Protein AF-A0A3D0GZU7-F1 (afdb_monomer_lite)

Structure (mmCIF, N/CA/C/O backbone):
data_AF-A0A3D0GZU7-F1
#
_entry.id   AF-A0A3D0GZU7-F1
#
loop_
_atom_site.group_PDB
_atom_site.id
_atom_site.type_symbol
_atom_site.label_atom_id
_atom_site.label_alt_id
_atom_site.label_comp_id
_atom_site.label_asym_id
_atom_site.label_entity_id
_atom_site.label_seq_id
_atom_site.pdbx_PDB_ins_code
_atom_site.Cartn_x
_atom_site.Cartn_y
_atom_site.Cartn_z
_atom_site.occupancy
_atom_site.B_iso_or_equiv
_atom_site.auth_seq_id
_atom_site.auth_comp_id
_atom_site.auth_asym_id
_atom_site.auth_atom_id
_atom_site.pdbx_PDB_model_num
ATOM 1 N N . MET A 1 1 ? 41.004 -7.335 -67.371 1.00 55.84 1 MET A N 1
ATOM 2 C CA . MET A 1 1 ? 39.930 -7.210 -66.357 1.00 55.84 1 MET A CA 1
ATOM 3 C C . MET A 1 1 ? 39.069 -6.029 -66.757 1.00 55.84 1 MET A C 1
ATOM 5 O O . MET A 1 1 ? 39.637 -5.047 -67.219 1.00 55.84 1 MET A O 1
ATOM 9 N N . SER A 1 2 ? 37.738 -6.140 -66.700 1.00 50.59 2 SER A N 1
ATOM 10 C CA . SER A 1 2 ? 36.883 -5.038 -67.147 1.00 50.59 2 SER A CA 1
ATOM 11 C C . SER A 1 2 ? 36.816 -3.950 -66.058 1.00 50.59 2 SER A C 1
ATOM 13 O O . SER A 1 2 ? 36.793 -4.288 -64.874 1.00 50.59 2 SER A O 1
ATOM 15 N N . PRO A 1 3 ? 36.740 -2.654 -66.408 1.00 58.41 3 PRO A N 1
ATOM 16 C CA . PRO A 1 3 ? 36.633 -1.561 -65.430 1.00 58.41 3 PRO A CA 1
ATOM 17 C C . PRO A 1 3 ? 35.401 -1.662 -64.501 1.00 58.41 3 PRO A C 1
ATOM 19 O O . PRO A 1 3 ? 35.358 -1.055 -63.427 1.00 58.41 3 PRO A O 1
ATOM 22 N N . LYS A 1 4 ? 34.391 -2.462 -64.879 1.00 58.62 4 LYS A N 1
ATOM 23 C CA . LYS A 1 4 ? 33.237 -2.790 -64.025 1.00 58.62 4 LYS A CA 1
ATOM 24 C C . LYS A 1 4 ? 33.607 -3.709 -62.851 1.00 58.62 4 LYS A C 1
ATOM 26 O O . LYS A 1 4 ? 32.999 -3.609 -61.791 1.00 58.62 4 LYS A O 1
ATOM 31 N N . ASP A 1 5 ? 34.625 -4.556 -62.996 1.00 59.31 5 ASP A N 1
ATOM 32 C CA . ASP A 1 5 ? 35.038 -5.494 -61.944 1.00 59.31 5 ASP A CA 1
ATOM 33 C C . ASP A 1 5 ? 35.844 -4.795 -60.837 1.00 59.31 5 ASP A C 1
ATOM 35 O O . ASP A 1 5 ? 35.714 -5.127 -59.656 1.00 59.31 5 ASP A O 1
ATOM 39 N N . GLU A 1 6 ? 36.635 -3.777 -61.190 1.00 66.75 6 GLU A N 1
ATOM 40 C CA . GLU A 1 6 ? 37.394 -2.971 -60.224 1.00 66.75 6 GLU A CA 1
ATOM 41 C C . GLU A 1 6 ? 36.497 -2.044 -59.398 1.00 66.75 6 GLU A C 1
ATOM 43 O O . GLU A 1 6 ? 36.669 -1.934 -58.182 1.00 66.75 6 GLU A O 1
ATOM 48 N N . SER A 1 7 ? 35.491 -1.434 -60.027 1.00 64.12 7 SER A N 1
ATOM 49 C CA . SER A 1 7 ? 34.524 -0.564 -59.348 1.00 64.12 7 SER A CA 1
ATOM 50 C C . SER A 1 7 ? 33.652 -1.338 -58.351 1.00 64.12 7 SER A C 1
ATOM 52 O O . SER A 1 7 ? 33.501 -0.903 -57.209 1.00 64.12 7 SER A O 1
ATOM 54 N N . VAL A 1 8 ? 33.170 -2.536 -58.703 1.00 69.75 8 VAL A N 1
ATOM 55 C CA . VAL A 1 8 ? 32.437 -3.415 -57.768 1.00 69.75 8 VAL A CA 1
ATOM 56 C C . VAL A 1 8 ? 33.327 -3.873 -56.606 1.00 69.75 8 VAL A C 1
ATOM 58 O O . VAL A 1 8 ? 32.872 -3.941 -55.460 1.00 69.75 8 VAL A O 1
ATOM 61 N N . LYS A 1 9 ? 34.610 -4.152 -56.865 1.00 71.25 9 LYS A N 1
ATOM 62 C CA . LYS A 1 9 ? 35.580 -4.530 -55.827 1.00 71.25 9 LYS A CA 1
ATOM 63 C C . LYS A 1 9 ? 35.867 -3.374 -54.864 1.00 71.25 9 LYS A C 1
ATOM 65 O O . LYS A 1 9 ? 35.937 -3.606 -53.656 1.00 71.25 9 LYS A O 1
ATOM 70 N N . MET A 1 10 ? 35.970 -2.142 -55.370 1.00 71.00 10 MET A N 1
ATOM 71 C CA . MET A 1 10 ? 36.102 -0.946 -54.533 1.00 71.00 10 MET A CA 1
ATOM 72 C C . MET A 1 10 ? 34.854 -0.701 -53.685 1.00 71.00 10 MET A C 1
ATOM 74 O O . MET A 1 10 ? 34.988 -0.509 -52.482 1.00 71.00 10 MET A O 1
ATOM 78 N N . ILE A 1 11 ? 33.651 -0.808 -54.259 1.00 73.88 11 ILE A N 1
ATOM 79 C CA . ILE A 1 11 ? 32.393 -0.642 -53.513 1.00 73.88 11 ILE A CA 1
ATOM 80 C C . ILE A 1 11 ? 32.295 -1.661 -52.371 1.00 73.88 11 ILE A C 1
ATOM 82 O O . ILE A 1 11 ? 32.035 -1.278 -51.232 1.00 73.88 11 ILE A O 1
ATOM 86 N N . LYS A 1 12 ? 32.576 -2.947 -52.631 1.00 73.88 12 LYS A N 1
ATOM 87 C CA . LYS A 1 12 ? 32.574 -3.986 -51.584 1.00 73.88 12 LYS A CA 1
ATOM 88 C C . LYS A 1 12 ? 33.571 -3.684 -50.466 1.00 73.88 12 LYS A C 1
ATOM 90 O O . LYS A 1 12 ? 33.244 -3.867 -49.297 1.00 73.88 12 LYS A O 1
ATOM 95 N N . LYS A 1 13 ? 34.769 -3.199 -50.809 1.00 78.25 13 LYS A N 1
ATOM 96 C CA . LYS A 1 13 ? 35.799 -2.832 -49.828 1.00 78.25 13 LYS A CA 1
ATOM 97 C C . LYS A 1 13 ? 35.361 -1.637 -48.976 1.00 78.25 13 LYS A C 1
ATOM 99 O O . LYS A 1 13 ? 35.520 -1.679 -47.762 1.00 78.25 13 LYS A O 1
ATOM 104 N N . THR A 1 14 ? 34.759 -0.618 -49.587 1.00 76.88 14 THR A N 1
ATOM 105 C CA . THR A 1 14 ? 34.233 0.559 -48.881 1.00 76.88 14 THR A CA 1
ATOM 106 C C . THR A 1 14 ? 33.090 0.188 -47.939 1.00 76.88 14 THR A C 1
ATOM 108 O O . THR A 1 14 ? 33.100 0.594 -46.781 1.00 76.88 14 THR A O 1
ATOM 111 N N . VAL A 1 15 ? 32.147 -0.646 -48.385 1.00 73.44 15 VAL A N 1
ATOM 112 C CA . VAL A 1 15 ? 31.046 -1.143 -47.542 1.00 73.44 15 VAL A CA 1
ATOM 113 C C . VAL A 1 15 ? 31.580 -1.955 -46.357 1.00 73.44 15 VAL A C 1
ATOM 115 O O . VAL A 1 15 ? 31.126 -1.768 -45.231 1.00 73.44 15 VAL A O 1
ATOM 118 N N . LEU A 1 16 ? 32.592 -2.802 -46.574 1.00 78.69 16 LEU A N 1
ATOM 119 C CA . LEU A 1 16 ? 33.235 -3.569 -45.503 1.00 78.69 16 LEU A CA 1
ATOM 120 C C . LEU A 1 16 ? 33.899 -2.659 -44.457 1.00 78.69 16 LEU A C 1
ATOM 122 O O . LEU A 1 16 ? 33.778 -2.907 -43.260 1.00 78.69 16 LEU A O 1
ATOM 126 N N . ILE A 1 17 ? 34.572 -1.593 -44.904 1.00 79.44 17 ILE A N 1
ATOM 127 C CA . ILE A 1 17 ? 35.191 -0.596 -44.019 1.00 79.44 17 ILE A CA 1
ATOM 128 C C . ILE A 1 17 ? 34.119 0.120 -43.194 1.00 79.44 17 ILE A C 1
ATOM 130 O O . ILE A 1 17 ? 34.289 0.262 -41.988 1.00 79.44 17 ILE A O 1
ATOM 134 N N . ILE A 1 18 ? 32.996 0.508 -43.806 1.00 76.44 18 ILE A N 1
ATOM 135 C CA . ILE A 1 18 ? 31.876 1.134 -43.090 1.00 76.44 18 ILE A CA 1
ATOM 136 C C . ILE A 1 18 ? 31.342 0.193 -42.000 1.00 76.44 18 ILE A C 1
ATOM 138 O O . ILE A 1 18 ? 31.211 0.611 -40.851 1.00 76.44 18 ILE A O 1
ATOM 142 N N . TYR A 1 19 ? 31.110 -1.087 -42.311 1.00 73.25 19 TYR A N 1
ATOM 143 C CA . TYR A 1 19 ? 30.676 -2.064 -41.305 1.00 73.25 19 TYR A CA 1
ATOM 144 C C . TYR A 1 19 ? 31.700 -2.265 -40.184 1.00 73.25 19 TYR A C 1
ATOM 146 O O . TYR A 1 19 ? 31.312 -2.336 -39.019 1.00 73.25 19 TYR A O 1
ATOM 154 N N . ALA A 1 20 ? 32.994 -2.317 -40.508 1.00 76.88 20 ALA A N 1
ATOM 155 C CA . ALA A 1 20 ? 34.052 -2.440 -39.509 1.00 76.88 20 ALA A CA 1
ATOM 156 C C . ALA A 1 20 ? 34.097 -1.218 -38.576 1.00 76.88 20 ALA A C 1
ATOM 158 O O . ALA A 1 20 ? 34.187 -1.376 -37.361 1.00 76.88 20 ALA A O 1
ATOM 159 N N . VAL A 1 21 ? 33.962 -0.006 -39.124 1.00 77.00 21 VAL A N 1
ATOM 160 C CA . VAL A 1 21 ? 33.920 1.235 -38.337 1.00 77.00 21 VAL A CA 1
ATOM 161 C C . VAL A 1 21 ? 32.690 1.267 -37.432 1.00 77.00 21 VAL A C 1
ATOM 163 O O . VAL A 1 21 ? 32.824 1.595 -36.255 1.00 77.00 21 VAL A O 1
ATOM 166 N N . MET A 1 22 ? 31.514 0.868 -37.930 1.00 71.81 22 MET A N 1
ATOM 167 C CA . MET A 1 22 ? 30.312 0.769 -37.095 1.00 71.81 22 MET A CA 1
ATOM 168 C C . MET A 1 22 ? 30.475 -0.265 -35.975 1.00 71.81 22 MET A C 1
ATOM 170 O O . MET A 1 22 ? 30.093 0.007 -34.842 1.00 71.81 22 MET A O 1
ATOM 174 N N . ALA A 1 23 ? 31.072 -1.426 -36.258 1.00 69.06 23 ALA A N 1
ATOM 175 C CA . ALA A 1 23 ? 31.313 -2.456 -35.249 1.00 69.06 23 ALA A CA 1
ATOM 176 C C . ALA A 1 23 ? 32.273 -1.973 -34.149 1.00 69.06 23 ALA A C 1
ATOM 178 O O . ALA A 1 23 ? 32.007 -2.180 -32.967 1.00 69.06 23 ALA A O 1
ATOM 179 N N . VAL A 1 24 ? 33.352 -1.275 -34.521 1.00 76.56 24 VAL A N 1
ATOM 180 C CA . VAL A 1 24 ? 34.293 -0.671 -33.563 1.00 76.56 24 VAL A CA 1
ATOM 181 C C . VAL A 1 24 ? 33.607 0.406 -32.724 1.00 76.56 24 VAL A C 1
ATOM 183 O O . VAL A 1 24 ? 33.806 0.443 -31.514 1.00 76.56 24 VAL A O 1
ATOM 186 N N . TRP A 1 25 ? 32.754 1.235 -33.328 1.00 73.50 25 TRP A N 1
ATOM 187 C CA . TRP A 1 25 ? 31.964 2.230 -32.601 1.00 73.50 25 TRP A CA 1
ATOM 188 C C . TRP A 1 25 ? 30.998 1.593 -31.599 1.00 73.50 25 TRP A C 1
ATOM 190 O O . TRP A 1 25 ? 30.928 2.038 -30.456 1.00 73.50 25 TRP A O 1
ATOM 200 N N . ILE A 1 26 ? 30.304 0.520 -31.988 1.00 70.50 26 ILE A N 1
ATOM 201 C CA . ILE A 1 26 ? 29.414 -0.233 -31.093 1.00 70.50 26 ILE A CA 1
ATOM 202 C C . ILE A 1 26 ? 30.204 -0.832 -29.921 1.00 70.50 26 ILE A C 1
ATOM 204 O O . ILE A 1 26 ? 29.770 -0.722 -28.776 1.00 70.50 26 ILE A O 1
ATOM 208 N N . LEU A 1 27 ? 31.377 -1.420 -30.180 1.00 69.94 27 LEU A N 1
ATOM 209 C CA . LEU A 1 27 ? 32.245 -1.978 -29.136 1.00 69.94 27 LEU A CA 1
ATOM 210 C C . LEU A 1 27 ? 32.819 -0.897 -28.211 1.00 69.94 27 LEU A C 1
ATOM 212 O O . LEU A 1 27 ? 32.899 -1.107 -27.004 1.00 69.94 27 LEU A O 1
ATOM 216 N N . TYR A 1 28 ? 33.191 0.262 -28.754 1.00 72.31 28 TYR A N 1
ATOM 217 C CA . TYR A 1 28 ? 33.696 1.396 -27.981 1.00 72.31 28 TYR A CA 1
ATOM 218 C C . TYR A 1 28 ? 32.620 1.979 -27.062 1.00 72.31 28 TYR A C 1
ATOM 220 O O . TYR A 1 28 ? 32.876 2.201 -25.880 1.00 72.31 28 TYR A O 1
ATOM 228 N N . ILE A 1 29 ? 31.399 2.145 -27.578 1.00 66.50 29 ILE A N 1
ATOM 229 C CA . ILE A 1 29 ? 30.226 2.504 -26.780 1.00 66.50 29 ILE A CA 1
ATOM 230 C C . ILE A 1 29 ? 30.038 1.454 -25.676 1.00 66.50 29 ILE A C 1
ATOM 232 O O . ILE A 1 29 ? 30.079 1.804 -24.500 1.00 66.50 29 ILE A O 1
ATOM 236 N N . ALA A 1 30 ? 29.949 0.164 -26.012 1.00 59.56 30 ALA A N 1
ATOM 237 C CA . ALA A 1 30 ? 29.787 -0.903 -25.019 1.00 59.56 30 ALA A CA 1
ATOM 238 C C . ALA A 1 30 ? 30.883 -0.891 -23.929 1.00 59.56 30 ALA A C 1
ATOM 240 O O . ALA A 1 30 ? 30.580 -1.091 -22.753 1.00 59.56 30 ALA A O 1
ATOM 241 N N . PHE A 1 31 ? 32.136 -0.598 -24.292 1.00 66.25 31 PHE A N 1
ATOM 242 C CA . PHE A 1 31 ? 33.262 -0.478 -23.361 1.00 66.25 31 PHE A CA 1
ATOM 243 C C . PHE A 1 31 ? 33.154 0.741 -22.432 1.00 66.25 31 PHE A C 1
ATOM 245 O O . PHE A 1 31 ? 33.348 0.606 -21.223 1.00 66.25 31 PHE A O 1
ATOM 252 N N . LEU A 1 32 ? 32.823 1.923 -22.965 1.00 63.66 32 LEU A N 1
ATOM 253 C CA . LEU A 1 32 ? 32.630 3.136 -22.161 1.00 63.66 32 LEU A CA 1
ATOM 254 C C . LEU A 1 32 ? 31.481 2.974 -21.162 1.00 63.66 32 LEU A C 1
ATOM 256 O O . LEU A 1 32 ? 31.624 3.338 -19.994 1.00 63.66 32 LEU A O 1
ATOM 260 N N . TYR A 1 33 ? 30.371 2.374 -21.597 1.00 54.84 33 TYR A N 1
ATOM 261 C CA . TYR A 1 33 ? 29.256 2.066 -20.706 1.00 54.84 33 TYR A CA 1
ATOM 262 C C . TYR A 1 33 ? 29.652 1.008 -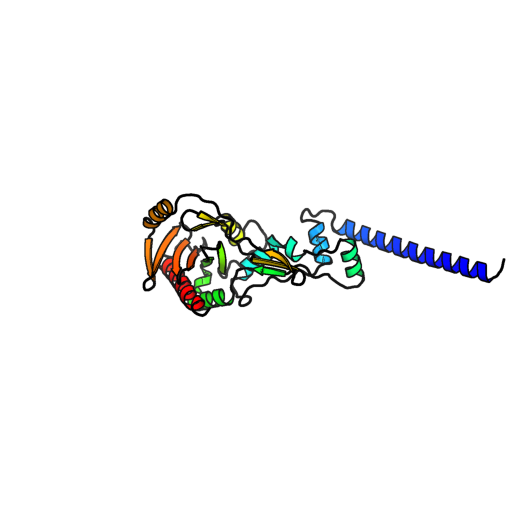19.673 1.00 54.84 33 TYR A C 1
ATOM 264 O O . TYR A 1 33 ? 29.352 1.189 -18.501 1.00 54.84 33 TYR A O 1
ATOM 272 N N . GLY A 1 34 ? 30.413 -0.026 -20.045 1.00 52.25 34 GLY A N 1
ATOM 273 C CA . GLY A 1 34 ? 30.939 -1.016 -19.096 1.00 52.25 34 GLY A CA 1
ATOM 274 C C . GLY A 1 34 ? 31.755 -0.404 -17.948 1.00 52.25 34 GLY A C 1
ATOM 275 O O . GLY A 1 34 ? 31.615 -0.841 -16.805 1.00 52.25 34 GLY A O 1
ATOM 276 N N . LYS A 1 35 ? 32.543 0.646 -18.228 1.00 55.25 35 LYS A N 1
ATOM 277 C CA . LYS A 1 35 ? 33.342 1.368 -17.223 1.00 55.25 35 LYS A CA 1
ATOM 278 C C . LYS A 1 35 ? 32.540 2.304 -16.314 1.00 55.25 35 LYS A C 1
ATOM 280 O O . LYS A 1 35 ? 32.901 2.447 -15.151 1.00 55.25 35 LYS A O 1
ATOM 285 N N . LYS A 1 36 ? 31.452 2.922 -16.795 1.00 51.94 36 LYS A N 1
ATOM 286 C CA . LYS A 1 36 ? 30.613 3.840 -15.989 1.00 51.94 36 LYS A CA 1
ATOM 287 C C . LYS A 1 36 ? 30.019 3.162 -14.740 1.00 51.94 36 LYS A C 1
ATOM 289 O O . LYS A 1 36 ? 29.751 3.839 -13.756 1.00 51.94 36 LYS A O 1
ATOM 294 N N . TYR A 1 37 ? 29.853 1.837 -14.759 1.00 48.59 37 TYR A N 1
ATOM 295 C CA . TYR A 1 37 ? 29.233 1.061 -13.672 1.00 48.59 37 TYR A CA 1
ATOM 296 C C . TYR A 1 37 ? 30.235 0.172 -12.910 1.00 48.59 37 TYR A C 1
ATOM 298 O O . TYR A 1 37 ? 29.865 -0.827 -12.286 1.00 48.59 37 TYR A O 1
ATOM 306 N N . GLU A 1 38 ? 31.529 0.477 -12.980 1.00 40.94 38 GLU A N 1
ATOM 307 C CA . GLU A 1 38 ? 32.577 -0.239 -12.253 1.00 40.94 38 GLU A CA 1
ATOM 308 C C . GLU A 1 38 ? 32.673 0.301 -10.810 1.00 40.94 38 GLU A C 1
ATOM 310 O O . GLU A 1 38 ? 33.343 1.293 -10.558 1.00 40.94 38 GLU A O 1
ATOM 315 N N . GLY A 1 39 ? 31.949 -0.317 -9.860 1.00 45.06 39 GLY A N 1
ATOM 316 C CA . GLY A 1 39 ? 32.068 -0.006 -8.422 1.00 45.06 39 GLY A CA 1
ATOM 317 C C . GLY A 1 39 ? 30.771 0.047 -7.602 1.00 45.06 39 GLY A C 1
ATOM 318 O O . GLY A 1 39 ? 30.860 0.046 -6.379 1.00 45.06 39 GLY A O 1
ATOM 319 N N . SER A 1 40 ? 29.574 0.047 -8.210 1.00 41.69 40 SER A N 1
ATOM 320 C CA . SER A 1 40 ? 28.314 0.035 -7.443 1.00 41.69 40 SER A CA 1
ATOM 321 C C . SER A 1 40 ? 27.809 -1.391 -7.179 1.00 41.69 40 SER A C 1
ATOM 323 O O . SER A 1 40 ? 27.572 -2.179 -8.098 1.00 41.69 40 SER A O 1
ATOM 325 N N . THR A 1 41 ? 27.620 -1.727 -5.902 1.00 42.47 41 THR A N 1
ATOM 326 C CA . THR A 1 41 ? 26.861 -2.903 -5.436 1.00 42.47 41 THR A CA 1
ATOM 327 C C . THR A 1 41 ? 25.351 -2.717 -5.606 1.00 42.47 41 THR A C 1
ATOM 329 O O . THR A 1 41 ? 24.621 -3.704 -5.667 1.00 42.47 41 THR A O 1
ATOM 332 N N . TYR A 1 42 ? 24.882 -1.475 -5.785 1.00 44.28 42 TYR A N 1
ATOM 333 C CA . TYR A 1 42 ? 23.534 -1.168 -6.264 1.00 44.28 42 TYR A CA 1
ATOM 334 C C . TYR A 1 42 ? 23.433 -1.564 -7.747 1.00 44.28 42 TYR A C 1
ATOM 336 O O . TYR A 1 42 ? 23.792 -0.811 -8.652 1.00 44.28 42 TYR A O 1
ATOM 344 N N . ASN A 1 43 ? 23.092 -2.840 -7.944 1.00 54.38 43 ASN A N 1
ATOM 345 C CA . ASN A 1 43 ? 22.751 -3.556 -9.171 1.00 54.38 43 ASN A CA 1
ATOM 346 C C . ASN A 1 43 ? 23.052 -2.823 -10.489 1.00 54.38 43 ASN A C 1
ATOM 348 O O . ASN A 1 43 ? 22.184 -2.149 -11.043 1.00 54.38 43 ASN A O 1
ATOM 352 N N . LYS A 1 44 ? 24.224 -3.087 -11.087 1.00 54.84 44 LYS A N 1
ATOM 353 C CA . LYS A 1 44 ? 24.593 -2.636 -12.450 1.00 54.84 44 LYS A CA 1
ATOM 354 C C . LYS A 1 44 ? 23.481 -2.849 -13.495 1.00 54.84 44 LYS A C 1
ATOM 356 O O . LYS A 1 44 ? 23.387 -2.097 -14.454 1.00 54.84 44 LYS A O 1
ATOM 361 N N . ARG A 1 45 ? 22.629 -3.869 -13.311 1.00 55.41 45 ARG A N 1
ATOM 362 C CA . ARG A 1 45 ? 21.470 -4.165 -14.176 1.00 55.41 45 ARG A CA 1
ATOM 363 C C . ARG A 1 45 ? 20.293 -3.198 -14.010 1.00 55.41 45 ARG A C 1
ATOM 365 O O . ARG A 1 45 ? 19.595 -2.970 -14.988 1.00 55.41 45 ARG A O 1
ATOM 372 N N . ILE A 1 46 ? 20.057 -2.665 -12.810 1.00 62.56 46 ILE A N 1
ATOM 373 C CA . ILE A 1 46 ? 18.969 -1.713 -12.536 1.00 62.56 46 ILE A CA 1
ATOM 374 C C . ILE A 1 46 ? 19.349 -0.337 -13.088 1.00 62.56 46 ILE A C 1
ATOM 376 O O . ILE A 1 46 ? 18.607 0.196 -13.902 1.00 62.56 46 ILE A O 1
ATOM 380 N N . ALA A 1 47 ? 20.553 0.157 -12.777 1.00 63.59 47 ALA A N 1
ATOM 381 C CA . ALA A 1 47 ? 21.043 1.441 -13.289 1.00 63.59 47 ALA A CA 1
ATOM 382 C C . ALA A 1 47 ? 21.096 1.480 -14.830 1.00 63.59 47 ALA A C 1
ATOM 384 O O . ALA A 1 47 ? 20.686 2.452 -15.456 1.00 63.59 47 ALA A O 1
ATOM 385 N N . LEU A 1 48 ? 21.536 0.382 -15.459 1.00 63.41 48 LEU A N 1
ATOM 386 C CA . LEU A 1 48 ? 21.510 0.246 -16.917 1.00 63.41 48 LEU A CA 1
ATOM 387 C C . LEU A 1 48 ? 20.075 0.303 -17.470 1.00 63.41 48 LEU A C 1
ATOM 389 O O . LEU A 1 48 ? 19.841 0.866 -18.532 1.00 63.41 48 LEU A O 1
ATOM 393 N N . ARG A 1 49 ? 19.106 -0.296 -16.771 1.00 69.38 49 ARG A N 1
ATOM 394 C CA . ARG A 1 49 ? 17.704 -0.296 -17.199 1.00 69.38 49 ARG A CA 1
ATOM 395 C C . ARG A 1 49 ? 17.060 1.080 -17.066 1.00 69.38 49 ARG A C 1
ATOM 397 O O . ARG A 1 49 ? 16.335 1.447 -17.977 1.00 69.38 49 ARG A O 1
ATOM 404 N N . GLU A 1 50 ? 17.362 1.852 -16.027 1.00 73.69 50 GLU A N 1
ATOM 405 C CA . GLU A 1 50 ? 16.855 3.229 -15.866 1.00 73.69 50 GLU A CA 1
ATOM 406 C C . GLU A 1 50 ? 17.316 4.172 -16.996 1.00 73.69 50 GLU A C 1
ATOM 408 O O . GLU A 1 50 ? 16.576 5.061 -17.428 1.00 73.69 50 GLU A O 1
ATOM 413 N N . ASP A 1 51 ? 18.506 3.936 -17.557 1.00 75.00 51 ASP A N 1
ATOM 414 C CA . ASP A 1 51 ? 19.009 4.704 -18.702 1.00 75.00 51 ASP A CA 1
ATOM 415 C C . ASP A 1 51 ? 18.238 4.397 -20.012 1.00 75.00 51 ASP A C 1
ATOM 417 O O . ASP A 1 51 ? 18.148 5.258 -20.894 1.00 75.00 51 ASP A O 1
ATOM 421 N N . TYR A 1 52 ? 17.624 3.210 -20.141 1.00 76.50 52 TYR A N 1
ATOM 422 C CA . TYR A 1 52 ? 17.009 2.717 -21.390 1.00 76.50 52 TYR A CA 1
ATOM 423 C C . TYR A 1 52 ? 15.494 2.481 -21.339 1.00 76.50 52 TYR A C 1
ATOM 425 O O . TYR A 1 52 ? 14.854 2.300 -22.385 1.00 76.50 52 TYR A O 1
ATOM 433 N N . ILE A 1 53 ? 14.926 2.449 -20.140 1.00 81.94 53 ILE A N 1
ATOM 434 C CA . ILE A 1 53 ? 13.525 2.148 -19.879 1.00 81.94 53 ILE A CA 1
ATOM 435 C C . ILE A 1 53 ? 12.942 3.316 -19.092 1.00 81.94 53 ILE A C 1
ATOM 437 O O . ILE A 1 53 ? 13.449 3.667 -18.030 1.00 81.94 53 ILE A O 1
ATOM 441 N N . ASP A 1 54 ? 11.872 3.905 -19.611 1.00 87.56 54 ASP A N 1
ATOM 442 C CA . ASP A 1 54 ? 11.039 4.803 -18.823 1.00 87.56 54 ASP A CA 1
ATOM 443 C C . ASP A 1 54 ? 10.259 3.959 -17.823 1.00 87.56 54 ASP A C 1
ATOM 445 O O . ASP A 1 54 ? 9.600 2.989 -18.214 1.00 87.56 54 ASP A O 1
ATOM 449 N N . LYS A 1 55 ? 10.351 4.311 -16.537 1.00 88.00 55 LYS A N 1
ATOM 450 C CA . LYS A 1 55 ? 9.616 3.618 -15.478 1.00 88.00 55 LYS A CA 1
ATOM 451 C C . LYS A 1 55 ? 8.131 3.549 -15.839 1.00 88.00 55 LYS A C 1
ATOM 453 O O . LYS A 1 55 ? 7.562 4.511 -16.358 1.00 88.00 55 LYS A O 1
ATOM 458 N N . GLY A 1 56 ? 7.523 2.396 -15.583 1.00 87.25 56 GLY A N 1
ATOM 459 C CA . GLY A 1 56 ? 6.071 2.287 -15.615 1.00 87.25 56 GLY A CA 1
ATOM 460 C C . GLY A 1 56 ? 5.420 3.171 -14.552 1.00 87.25 56 GLY A C 1
ATOM 461 O O . GLY A 1 56 ? 6.084 3.694 -13.656 1.00 87.25 56 GLY A O 1
ATOM 462 N N . GLU A 1 57 ? 4.115 3.363 -14.670 1.00 90.69 57 GLU A N 1
ATOM 463 C CA . GLU A 1 57 ? 3.350 4.175 -13.725 1.00 90.69 57 GLU A CA 1
ATOM 464 C C . GLU A 1 57 ? 2.894 3.340 -12.531 1.00 90.69 57 GLU A C 1
ATOM 466 O O . GLU A 1 57 ? 2.475 2.194 -12.698 1.00 90.69 57 GLU A O 1
ATOM 471 N N . ILE A 1 58 ? 2.887 3.939 -11.341 1.00 87.94 58 ILE A N 1
ATOM 472 C CA . ILE A 1 58 ? 2.121 3.410 -10.211 1.00 87.94 58 ILE A CA 1
ATOM 473 C C . ILE A 1 58 ? 0.719 4.010 -10.277 1.00 87.94 58 ILE A C 1
ATOM 475 O O . ILE A 1 58 ? 0.563 5.229 -10.353 1.00 87.94 58 ILE A O 1
ATOM 479 N N . ARG A 1 59 ? -0.302 3.155 -10.271 1.00 90.19 59 ARG A N 1
ATOM 480 C CA . ARG A 1 59 ? -1.710 3.541 -10.365 1.00 90.19 59 ARG A CA 1
ATOM 481 C C . ARG A 1 59 ? -2.448 3.163 -9.097 1.00 90.19 59 ARG A C 1
ATOM 483 O O . ARG A 1 59 ? -2.404 2.011 -8.682 1.00 90.19 59 ARG A O 1
ATOM 490 N N . MET A 1 60 ? -3.162 4.133 -8.551 1.00 87.56 60 MET A N 1
ATOM 491 C CA . MET A 1 60 ? -4.080 3.987 -7.424 1.00 87.56 60 MET A CA 1
ATOM 492 C C . MET A 1 60 ? -5.482 4.431 -7.851 1.00 87.56 60 MET A C 1
ATOM 494 O O . MET A 1 60 ? -5.598 5.286 -8.740 1.00 87.56 60 MET A O 1
ATOM 498 N N . SER A 1 61 ? -6.538 3.872 -7.252 1.00 86.31 61 SER A N 1
ATOM 499 C CA . SER A 1 61 ? -7.895 4.407 -7.447 1.00 86.31 61 SER A CA 1
ATOM 500 C C . SER A 1 61 ? -7.996 5.809 -6.834 1.00 86.31 61 SER A C 1
ATOM 502 O O . SER A 1 61 ? -7.192 6.170 -5.979 1.00 86.31 61 SER A O 1
ATOM 504 N N . GLY A 1 62 ? -8.902 6.656 -7.332 1.00 81.81 62 GLY A N 1
ATOM 505 C CA . GLY A 1 62 ? -9.143 8.007 -6.792 1.00 81.81 62 GLY A CA 1
ATOM 506 C C . GLY A 1 62 ? -8.015 9.046 -6.938 1.00 81.81 62 GLY A C 1
ATOM 507 O O . GLY A 1 62 ? -8.199 10.220 -6.615 1.00 81.81 62 GLY A O 1
ATOM 508 N N . GLY A 1 63 ? -6.853 8.655 -7.476 1.00 84.06 63 GLY A N 1
ATOM 509 C CA . GLY A 1 63 ? -5.701 9.536 -7.704 1.00 84.06 63 GLY A CA 1
ATOM 510 C C . GLY A 1 63 ? -4.860 9.820 -6.451 1.00 84.06 63 GLY A C 1
ATOM 511 O O . GLY A 1 63 ? -5.211 9.436 -5.343 1.00 84.06 63 GLY A O 1
ATOM 512 N N . MET A 1 64 ? -3.715 10.486 -6.633 1.00 82.12 64 MET A N 1
ATOM 513 C CA . MET A 1 64 ? -2.777 10.771 -5.537 1.00 82.12 64 MET A CA 1
ATOM 514 C C . MET A 1 64 ? -3.358 11.771 -4.530 1.00 82.12 64 MET A C 1
ATOM 516 O O . MET A 1 64 ? -3.930 12.792 -4.918 1.00 82.12 64 MET A O 1
ATOM 520 N N . VAL A 1 65 ? -3.145 11.501 -3.241 1.00 80.44 65 VAL A N 1
ATOM 521 C CA . VAL A 1 65 ? -3.534 12.367 -2.121 1.00 80.44 65 VAL A CA 1
ATOM 522 C C . VAL A 1 65 ? -2.330 12.627 -1.226 1.00 80.44 65 VAL A C 1
ATOM 524 O O . VAL A 1 65 ? -1.525 11.730 -0.986 1.00 80.44 65 VAL A O 1
ATOM 527 N N . SER A 1 66 ? -2.235 13.851 -0.709 1.00 73.56 66 SER A N 1
ATOM 528 C CA . SER A 1 66 ? -1.183 14.236 0.232 1.00 73.56 66 SER A CA 1
ATOM 529 C C . SER A 1 66 ? -1.265 13.447 1.541 1.00 73.56 66 SER A C 1
ATOM 531 O O . SER A 1 66 ? -2.307 13.458 2.200 1.00 73.56 66 SER A O 1
ATOM 533 N N . GLY A 1 67 ? -0.159 12.805 1.911 1.00 71.81 67 GLY A N 1
ATOM 534 C CA . GLY A 1 67 ? -0.014 11.821 2.988 1.00 71.81 67 GLY A CA 1
ATOM 535 C C . GLY A 1 67 ? 0.163 10.384 2.472 1.00 71.81 67 GLY A C 1
ATOM 536 O O . GLY A 1 67 ? 0.657 9.529 3.199 1.00 71.81 67 GLY A O 1
ATOM 537 N N . CYS A 1 68 ? -0.204 10.097 1.215 1.00 76.81 68 CYS A N 1
ATOM 538 C CA . CYS A 1 68 ? -0.022 8.773 0.601 1.00 76.81 68 CYS A CA 1
ATOM 539 C C . CYS A 1 68 ? 1.324 8.630 -0.132 1.00 76.81 68 CYS A C 1
ATOM 541 O O . CYS A 1 68 ? 1.679 7.527 -0.561 1.00 76.81 68 CYS A O 1
ATOM 543 N N . GLU A 1 69 ? 2.080 9.720 -0.310 1.00 78.69 69 GLU A N 1
ATOM 544 C CA . GLU A 1 69 ? 3.306 9.733 -1.110 1.00 78.69 69 GLU A CA 1
ATOM 545 C C . GLU A 1 69 ? 4.350 8.764 -0.569 1.00 78.69 69 GLU A C 1
ATOM 547 O O . GLU A 1 69 ? 5.002 8.079 -1.352 1.00 78.69 69 GLU A O 1
ATOM 552 N N . GLU A 1 70 ? 4.487 8.655 0.753 1.00 72.88 70 GLU A N 1
ATOM 553 C CA . GLU A 1 70 ? 5.459 7.750 1.366 1.00 72.88 70 GLU A CA 1
ATOM 554 C C . GLU A 1 70 ? 5.149 6.281 1.034 1.00 72.88 70 GLU A C 1
ATOM 556 O O . GLU A 1 70 ? 6.058 5.507 0.715 1.00 72.88 70 GLU A O 1
ATOM 561 N N . ALA A 1 71 ? 3.868 5.899 1.017 1.00 74.62 71 ALA A N 1
ATOM 562 C CA . ALA A 1 71 ? 3.455 4.555 0.626 1.00 74.62 71 ALA A CA 1
ATOM 563 C C . ALA A 1 71 ? 3.724 4.296 -0.861 1.00 74.62 71 ALA A C 1
ATOM 565 O O . ALA A 1 71 ? 4.281 3.255 -1.214 1.00 74.62 71 ALA A O 1
ATOM 566 N N . VAL A 1 72 ? 3.405 5.253 -1.737 1.00 79.50 72 VAL A N 1
ATOM 567 C CA . VAL A 1 72 ? 3.666 5.122 -3.179 1.00 79.50 72 VAL A CA 1
ATOM 568 C C . VAL A 1 72 ? 5.167 5.067 -3.473 1.00 79.50 72 VAL A C 1
ATOM 570 O O . VAL A 1 72 ? 5.606 4.202 -4.230 1.00 79.50 72 VAL A O 1
ATOM 573 N N . LEU A 1 73 ? 5.976 5.914 -2.832 1.00 77.06 73 LEU A N 1
ATOM 574 C CA . LEU A 1 73 ? 7.438 5.892 -2.940 1.00 77.06 73 LEU A CA 1
ATOM 575 C C . LEU A 1 73 ? 8.022 4.575 -2.416 1.00 77.06 73 LEU A C 1
ATOM 577 O O . LEU A 1 73 ? 8.949 4.023 -3.013 1.00 77.06 73 LEU A O 1
ATOM 581 N N . SER A 1 74 ? 7.470 4.039 -1.326 1.00 71.19 74 SER A N 1
ATOM 582 C CA . SER A 1 74 ? 7.866 2.736 -0.784 1.00 71.19 74 SER A CA 1
ATOM 583 C C . SER A 1 74 ? 7.563 1.603 -1.765 1.00 71.19 74 SER A C 1
ATOM 585 O O . SER A 1 74 ? 8.414 0.732 -1.980 1.00 71.19 74 SER A O 1
ATOM 587 N N . VAL A 1 75 ? 6.399 1.634 -2.425 1.00 76.50 75 VAL A N 1
ATOM 588 C CA . VAL A 1 75 ? 6.061 0.694 -3.507 1.00 76.50 75 VAL A CA 1
ATOM 589 C C . VAL A 1 75 ? 7.021 0.855 -4.681 1.00 76.50 75 VAL A C 1
ATOM 591 O O . VAL A 1 75 ? 7.549 -0.150 -5.157 1.00 76.50 75 VAL A O 1
ATOM 594 N N . GLU A 1 76 ? 7.299 2.087 -5.115 1.00 77.06 76 GLU A N 1
ATOM 595 C CA . GLU A 1 76 ? 8.211 2.364 -6.229 1.00 77.06 76 GLU A CA 1
ATOM 596 C C . GLU A 1 76 ? 9.596 1.764 -5.985 1.00 77.06 76 GLU A C 1
ATOM 598 O O . GLU A 1 76 ? 10.145 1.064 -6.838 1.00 77.06 76 GLU A O 1
ATOM 603 N N . ARG A 1 77 ? 10.146 1.996 -4.791 1.00 71.44 77 ARG A N 1
ATOM 604 C CA . ARG A 1 77 ? 11.484 1.536 -4.409 1.00 71.44 77 ARG A CA 1
ATOM 605 C C . ARG A 1 77 ? 11.549 0.014 -4.286 1.00 71.44 77 ARG A C 1
ATOM 607 O O . ARG A 1 77 ? 12.465 -0.598 -4.833 1.00 71.44 77 ARG A O 1
ATOM 614 N N . SER A 1 78 ? 10.580 -0.606 -3.610 1.00 68.00 78 SER A N 1
ATOM 615 C CA . SER A 1 78 ? 10.553 -2.064 -3.402 1.00 68.00 78 SER A CA 1
ATOM 616 C C . SER A 1 78 ? 10.239 -2.856 -4.678 1.00 68.00 78 SER A C 1
ATOM 618 O O . SER A 1 78 ? 10.654 -4.008 -4.799 1.00 68.00 78 SER A O 1
ATOM 620 N N . ASN A 1 79 ? 9.579 -2.233 -5.662 1.00 73.00 79 ASN A N 1
ATOM 621 C CA . ASN A 1 79 ? 9.114 -2.887 -6.892 1.00 73.00 79 ASN A CA 1
ATOM 622 C C . ASN A 1 79 ? 9.717 -2.294 -8.163 1.00 73.00 79 ASN A C 1
ATOM 624 O O . ASN A 1 79 ? 9.185 -2.470 -9.262 1.00 73.00 79 ASN A O 1
ATOM 628 N N . LEU A 1 80 ? 10.876 -1.647 -8.036 1.00 75.81 80 LEU A N 1
ATOM 629 C CA . LEU A 1 80 ? 11.595 -1.057 -9.160 1.00 75.81 80 LEU A CA 1
ATOM 630 C C . LEU A 1 80 ? 11.897 -2.083 -10.268 1.00 75.81 80 LEU A C 1
ATOM 632 O O . LEU A 1 80 ? 11.930 -1.745 -11.449 1.00 75.81 80 LEU A O 1
ATOM 636 N N . SER A 1 81 ? 12.069 -3.358 -9.911 1.00 75.25 81 SER A N 1
ATOM 637 C CA . SER A 1 81 ? 12.237 -4.457 -10.869 1.00 75.25 81 SER A CA 1
ATOM 638 C C . SER A 1 81 ? 11.026 -4.641 -11.792 1.00 75.25 81 SER A C 1
ATOM 640 O O . SER A 1 81 ? 11.217 -4.873 -12.988 1.00 75.25 81 SER A O 1
ATOM 642 N N . TYR A 1 82 ? 9.804 -4.502 -11.268 1.00 81.81 82 TYR A N 1
ATOM 643 C CA . TYR A 1 82 ? 8.567 -4.526 -12.050 1.00 81.81 82 TYR A CA 1
ATOM 644 C C . TYR A 1 82 ? 8.401 -3.241 -12.857 1.00 81.81 82 TYR A C 1
ATOM 646 O O . TYR A 1 82 ? 8.143 -3.300 -14.057 1.00 81.81 82 TYR A O 1
ATOM 654 N N . LEU A 1 83 ? 8.659 -2.083 -12.250 1.00 83.12 83 LEU A N 1
ATOM 655 C CA . LEU A 1 83 ? 8.565 -0.789 -12.934 1.00 83.12 83 LEU A CA 1
ATOM 656 C C . LEU A 1 83 ? 9.573 -0.630 -14.077 1.00 83.12 83 LEU A C 1
ATOM 658 O O . LEU A 1 83 ? 9.340 0.150 -14.993 1.00 83.12 83 LEU A O 1
ATOM 662 N N . LEU A 1 84 ? 10.671 -1.387 -14.057 1.00 84.44 84 LEU A N 1
ATOM 663 C CA . LEU A 1 84 ? 11.662 -1.483 -15.135 1.00 84.44 84 LEU A CA 1
ATOM 664 C C . LEU A 1 84 ? 11.558 -2.804 -15.913 1.00 84.44 84 LEU A C 1
ATOM 666 O O . LEU A 1 84 ? 12.489 -3.197 -16.634 1.00 84.44 84 LEU A O 1
ATOM 670 N N . TYR A 1 85 ? 10.455 -3.537 -15.752 1.00 82.44 85 TYR A N 1
ATOM 671 C CA . TYR A 1 85 ? 10.229 -4.763 -16.494 1.00 82.44 85 TYR A CA 1
ATOM 672 C C . TYR A 1 85 ? 9.935 -4.456 -17.959 1.00 82.44 85 TYR A C 1
ATOM 674 O O . TYR A 1 85 ? 9.099 -3.627 -18.309 1.00 82.44 85 TYR A O 1
ATOM 682 N N . THR A 1 86 ? 10.583 -5.214 -18.831 1.00 77.75 86 THR A N 1
ATOM 683 C CA . THR A 1 86 ? 10.307 -5.236 -20.259 1.00 77.75 86 THR A CA 1
ATOM 684 C C . THR A 1 86 ? 10.665 -6.617 -20.808 1.00 77.75 86 THR A C 1
ATOM 686 O O . THR A 1 86 ? 11.634 -7.218 -20.333 1.00 77.75 86 THR A O 1
ATOM 689 N N . PRO A 1 87 ? 9.931 -7.138 -21.810 1.00 75.06 87 PRO A N 1
ATOM 690 C CA . PRO A 1 87 ? 10.282 -8.389 -22.475 1.00 75.06 87 PRO A CA 1
ATOM 691 C C . PRO A 1 87 ? 11.477 -8.234 -23.432 1.00 75.06 87 PRO A C 1
ATOM 693 O O . PRO A 1 87 ? 11.923 -9.216 -24.024 1.00 75.06 87 PRO A O 1
ATOM 696 N N . PHE A 1 88 ? 11.993 -7.015 -23.627 1.00 74.56 88 PHE A N 1
ATOM 697 C CA . PHE A 1 88 ? 13.162 -6.773 -24.464 1.00 74.56 88 PHE A CA 1
ATOM 698 C C . PHE A 1 88 ? 14.455 -7.221 -23.777 1.00 74.56 88 PHE A C 1
ATOM 700 O O . PHE A 1 88 ? 14.706 -6.922 -22.612 1.00 74.56 88 PHE A O 1
ATOM 707 N N . ASN A 1 89 ? 15.314 -7.893 -24.544 1.00 69.06 89 ASN A N 1
ATOM 708 C CA . ASN A 1 89 ? 16.690 -8.160 -24.134 1.00 69.06 89 ASN A CA 1
ATOM 709 C C . ASN A 1 89 ? 17.558 -6.889 -24.201 1.00 69.06 89 ASN A C 1
ATOM 711 O O . ASN A 1 89 ? 17.192 -5.891 -24.827 1.00 69.06 89 ASN A O 1
ATOM 715 N N . GLU A 1 90 ? 18.744 -6.941 -23.596 1.00 65.81 90 GLU A N 1
ATOM 716 C CA . GLU A 1 90 ? 19.656 -5.803 -23.450 1.00 65.81 90 GLU A CA 1
ATOM 717 C C . GLU A 1 90 ? 20.050 -5.182 -24.800 1.00 65.81 90 GLU A C 1
ATOM 719 O O . GLU A 1 90 ? 20.095 -3.962 -24.936 1.00 65.81 90 GLU A O 1
ATOM 724 N N . TRP A 1 91 ? 20.258 -6.001 -25.835 1.00 66.81 91 TRP A N 1
ATOM 725 C CA . TRP A 1 91 ? 20.580 -5.516 -27.182 1.00 66.81 91 TRP A CA 1
ATOM 726 C C . TRP A 1 91 ? 19.443 -4.718 -27.816 1.00 66.81 91 TRP A C 1
ATOM 728 O O . TRP A 1 91 ? 19.687 -3.713 -28.485 1.00 66.81 91 TRP A O 1
ATOM 738 N N . SER A 1 92 ? 18.199 -5.144 -27.601 1.00 72.25 92 SER A N 1
ATOM 739 C CA . SER A 1 92 ? 17.024 -4.425 -28.096 1.00 72.25 92 SER A CA 1
ATOM 740 C C . SER A 1 92 ? 16.858 -3.083 -27.384 1.00 72.25 92 SER A C 1
ATOM 742 O O . SER A 1 92 ? 16.508 -2.099 -28.033 1.00 72.25 92 SER A O 1
ATOM 744 N N . LEU A 1 93 ? 17.177 -3.025 -26.086 1.00 70.88 93 LEU A N 1
ATOM 745 C CA . LEU A 1 93 ? 17.170 -1.791 -25.297 1.00 70.88 93 LEU A CA 1
ATOM 746 C C . LEU A 1 93 ? 18.235 -0.800 -25.769 1.00 70.88 93 LEU A C 1
ATOM 748 O O . LEU A 1 93 ? 17.902 0.340 -26.085 1.00 70.88 93 LEU A O 1
ATOM 752 N N . ILE A 1 94 ? 19.480 -1.257 -25.921 1.00 69.12 94 ILE A N 1
ATOM 753 C CA . ILE A 1 94 ? 20.587 -0.439 -26.439 1.00 69.12 94 ILE A CA 1
ATOM 754 C C . ILE A 1 94 ? 20.257 0.078 -27.843 1.00 69.12 94 ILE A C 1
ATOM 756 O O . ILE A 1 94 ? 20.441 1.258 -28.136 1.00 69.12 94 ILE A O 1
ATOM 760 N N . ARG A 1 95 ? 19.719 -0.782 -28.718 1.00 72.81 95 ARG A N 1
ATOM 761 C CA . ARG A 1 95 ? 19.301 -0.381 -30.065 1.00 72.81 95 ARG A CA 1
ATOM 762 C C . ARG A 1 95 ? 18.226 0.703 -30.014 1.00 72.81 95 ARG A C 1
ATOM 764 O O . ARG A 1 95 ? 18.352 1.700 -30.716 1.00 72.81 95 ARG A O 1
ATOM 771 N N . ASN A 1 96 ? 17.169 0.508 -29.225 1.00 72.88 96 ASN A N 1
ATOM 772 C CA . ASN A 1 96 ? 16.086 1.485 -29.111 1.00 72.88 96 ASN A CA 1
ATOM 773 C C . ASN A 1 96 ? 16.629 2.836 -28.621 1.00 72.88 96 ASN A C 1
ATOM 775 O O . ASN A 1 96 ? 16.315 3.863 -29.223 1.00 72.88 96 ASN A O 1
ATOM 779 N N . TYR A 1 97 ? 17.527 2.820 -27.633 1.00 69.06 97 TYR A N 1
ATOM 780 C CA . TYR A 1 97 ? 18.174 4.020 -27.114 1.00 69.06 97 TYR A CA 1
ATOM 781 C C . TYR A 1 97 ? 19.019 4.758 -28.158 1.00 69.06 97 TYR A C 1
ATOM 783 O O . TYR A 1 97 ? 18.899 5.973 -28.282 1.00 69.06 97 TYR A O 1
ATOM 791 N N . ILE A 1 98 ? 19.812 4.042 -28.966 1.00 70.62 98 ILE A N 1
ATOM 792 C CA . ILE A 1 98 ? 20.578 4.636 -30.081 1.00 70.62 98 ILE A CA 1
ATOM 793 C C . ILE A 1 98 ? 19.648 5.357 -31.072 1.00 70.62 98 ILE A C 1
ATOM 795 O O . ILE A 1 98 ? 20.021 6.382 -31.637 1.00 70.62 98 ILE A O 1
ATOM 799 N N . PHE A 1 99 ? 18.421 4.862 -31.257 1.00 75.38 99 PHE A N 1
ATOM 800 C CA . PHE A 1 99 ? 17.393 5.503 -32.084 1.00 75.38 99 PHE A CA 1
ATOM 801 C C . PHE A 1 99 ? 16.533 6.534 -31.330 1.00 75.38 99 PHE A C 1
ATOM 803 O O . PHE A 1 99 ? 15.489 6.942 -31.840 1.00 75.38 99 PHE A O 1
ATOM 810 N N . GLY A 1 100 ? 16.940 6.947 -30.126 1.00 73.31 100 GLY A N 1
ATOM 811 C CA . GLY A 1 100 ? 16.238 7.943 -29.315 1.00 73.31 100 GLY A CA 1
ATOM 812 C C . GLY A 1 100 ? 14.899 7.465 -28.751 1.00 73.31 100 GLY A C 1
ATOM 813 O O . GLY A 1 100 ? 14.049 8.286 -28.422 1.00 73.31 100 GLY A O 1
ATOM 814 N N . LYS A 1 101 ? 14.676 6.148 -28.665 1.00 82.12 101 LYS A N 1
ATOM 815 C CA . LYS A 1 101 ? 13.459 5.552 -28.104 1.00 82.12 101 LYS A CA 1
ATOM 816 C C . LYS A 1 101 ? 13.783 4.838 -26.801 1.00 82.12 101 LYS A C 1
ATOM 818 O O . LYS A 1 101 ? 14.581 3.904 -26.788 1.00 82.12 101 LYS A O 1
ATOM 823 N N . LYS A 1 102 ? 13.110 5.216 -25.721 1.00 80.62 102 LYS A N 1
ATOM 824 C CA . LYS A 1 102 ? 13.089 4.416 -24.497 1.00 80.62 102 LYS A CA 1
ATOM 825 C C . LYS A 1 102 ? 11.929 3.431 -24.540 1.00 80.62 102 LYS A C 1
ATOM 827 O O . LYS A 1 102 ? 10.902 3.677 -25.173 1.00 80.62 102 LYS A O 1
ATOM 832 N N . SER A 1 103 ? 12.133 2.267 -23.936 1.00 83.12 103 SER A N 1
ATOM 833 C CA . SER A 1 103 ? 11.038 1.306 -23.756 1.00 83.12 103 SER A CA 1
ATOM 834 C C . SER A 1 103 ? 10.240 1.717 -22.523 1.00 83.12 103 SER A C 1
ATOM 836 O O . SER A 1 103 ? 10.843 2.180 -21.567 1.00 83.12 103 SER A O 1
ATOM 838 N N . LYS A 1 104 ? 8.917 1.545 -22.506 1.00 87.31 104 LYS A N 1
ATOM 839 C CA . LYS A 1 104 ? 8.150 1.726 -21.264 1.00 87.31 104 LYS A CA 1
ATOM 840 C C . LYS A 1 104 ? 8.274 0.468 -20.402 1.00 87.31 104 LYS A C 1
ATOM 842 O O . LYS A 1 104 ? 8.295 -0.634 -20.957 1.00 87.31 104 LYS A O 1
ATOM 847 N N . GLY A 1 105 ? 8.389 0.639 -19.092 1.00 87.44 105 GLY A N 1
ATOM 848 C CA . GLY A 1 105 ? 8.309 -0.425 -18.098 1.00 87.44 105 GLY A CA 1
ATOM 849 C C . GLY A 1 105 ? 6.878 -0.915 -17.854 1.00 87.44 105 GLY A C 1
ATOM 850 O O . GLY A 1 105 ? 5.947 -0.481 -18.536 1.00 87.44 105 GLY A O 1
ATOM 851 N N . ALA A 1 106 ? 6.690 -1.838 -16.907 1.00 89.25 106 ALA A N 1
ATOM 852 C CA . ALA A 1 106 ? 5.354 -2.294 -16.521 1.00 89.25 106 ALA A CA 1
ATOM 853 C C . ALA A 1 106 ? 4.712 -1.327 -15.518 1.00 89.25 106 ALA A C 1
ATOM 855 O O . ALA A 1 106 ? 5.373 -0.868 -14.590 1.00 89.25 106 ALA A O 1
ATOM 856 N N . ASP A 1 107 ? 3.425 -1.050 -15.703 1.00 91.31 107 ASP A N 1
ATOM 857 C CA . ASP A 1 107 ? 2.625 -0.277 -14.761 1.00 91.31 107 ASP A CA 1
ATOM 858 C C . ASP A 1 107 ? 2.273 -1.169 -13.550 1.00 91.31 107 ASP A C 1
ATOM 860 O O . ASP A 1 107 ? 1.991 -2.361 -13.705 1.00 91.31 107 ASP A O 1
ATOM 864 N N . VAL A 1 108 ? 2.279 -0.600 -12.347 1.00 88.50 108 VAL A N 1
ATOM 865 C CA . VAL A 1 108 ? 1.935 -1.280 -11.089 1.00 88.50 108 VAL A CA 1
ATOM 866 C C . VAL A 1 108 ? 0.624 -0.702 -10.573 1.00 88.50 108 VAL A C 1
ATOM 868 O O . VAL A 1 108 ? 0.516 0.505 -10.385 1.00 88.50 108 VAL A O 1
ATOM 871 N N . VAL A 1 109 ? -0.374 -1.548 -10.341 1.00 90.19 109 VAL A N 1
ATOM 872 C CA . VAL A 1 109 ? -1.649 -1.161 -9.726 1.00 90.19 109 VAL A CA 1
ATOM 873 C C . VAL A 1 109 ? -1.586 -1.499 -8.243 1.00 90.19 109 VAL A C 1
ATOM 875 O O . VAL A 1 109 ? -1.257 -2.630 -7.875 1.00 90.19 109 VAL A O 1
ATOM 878 N N . ILE A 1 110 ? -1.878 -0.516 -7.397 1.00 89.12 110 ILE A N 1
ATOM 879 C CA . ILE A 1 110 ? -1.890 -0.666 -5.943 1.00 89.12 110 ILE A CA 1
ATOM 880 C C . ILE A 1 110 ? -3.312 -0.600 -5.391 1.00 89.12 110 ILE A C 1
ATOM 882 O O . ILE A 1 110 ? -4.203 -0.020 -6.000 1.00 89.12 110 ILE A O 1
ATOM 886 N N . THR A 1 111 ? -3.489 -1.175 -4.207 1.00 89.62 111 THR A N 1
ATOM 887 C CA . THR A 1 111 ? -4.771 -1.299 -3.495 1.00 89.62 111 THR A CA 1
ATOM 888 C C . THR A 1 111 ? -5.213 -0.032 -2.760 1.00 89.62 111 THR A C 1
ATOM 890 O O . THR A 1 111 ? -6.355 0.013 -2.292 1.00 89.62 111 THR A O 1
ATOM 893 N N . LEU A 1 112 ? -4.333 0.976 -2.665 1.00 88.69 112 LEU A N 1
ATOM 894 C CA . LEU A 1 112 ? -4.652 2.266 -2.058 1.00 88.69 112 LEU A CA 1
ATOM 895 C C . LEU A 1 112 ? -5.760 2.965 -2.841 1.00 88.69 112 LEU A C 1
ATOM 897 O O . LEU A 1 112 ? -5.677 3.089 -4.066 1.00 88.69 112 LEU A O 1
ATOM 901 N N . ASP A 1 113 ? -6.738 3.480 -2.104 1.00 89.31 113 ASP A N 1
ATOM 902 C CA . ASP A 1 113 ? -7.832 4.262 -2.650 1.00 89.31 113 ASP A CA 1
ATOM 903 C C . ASP A 1 113 ? -7.702 5.731 -2.248 1.00 89.31 113 ASP A C 1
ATOM 905 O O . ASP A 1 113 ? -7.834 6.104 -1.082 1.00 89.31 113 ASP A O 1
ATOM 909 N N . GLY A 1 114 ? -7.406 6.568 -3.237 1.00 86.44 114 GLY A N 1
ATOM 910 C CA . GLY A 1 114 ? -7.215 7.997 -3.068 1.00 86.44 114 GLY A CA 1
ATOM 911 C C . GLY A 1 114 ? -8.484 8.737 -2.682 1.00 86.44 114 GLY A C 1
ATOM 912 O O . GLY A 1 114 ? -8.409 9.663 -1.883 1.00 86.44 114 GLY A O 1
ATOM 913 N N . ASP A 1 115 ? -9.651 8.337 -3.181 1.00 87.62 115 ASP A N 1
ATOM 914 C CA . ASP A 1 115 ? -10.901 9.001 -2.805 1.00 87.62 115 ASP A CA 1
ATOM 915 C C . ASP A 1 115 ? -11.205 8.711 -1.335 1.00 87.62 115 ASP A C 1
ATOM 917 O O . ASP A 1 115 ? -11.493 9.624 -0.558 1.00 87.62 115 ASP A O 1
ATOM 921 N N . TYR A 1 116 ? -10.981 7.463 -0.923 1.00 86.69 116 TYR A N 1
ATOM 922 C CA . TYR A 1 116 ? -11.116 7.059 0.468 1.00 86.69 116 TYR A CA 1
ATOM 923 C C . TYR A 1 116 ? -10.098 7.749 1.394 1.00 86.69 116 TYR A C 1
ATOM 925 O O . TYR A 1 116 ? -10.472 8.283 2.439 1.00 86.69 116 TYR A O 1
ATOM 933 N N . CYS A 1 117 ? -8.819 7.813 1.010 1.00 86.88 117 CYS A N 1
ATOM 934 C CA . CYS A 1 117 ? -7.812 8.533 1.793 1.00 86.88 117 CYS A CA 1
ATOM 935 C C . CYS A 1 117 ? -8.091 10.042 1.864 1.00 86.88 117 CYS A C 1
ATOM 937 O O . CYS A 1 117 ? -7.852 10.665 2.898 1.00 86.88 117 CYS A O 1
ATOM 939 N N . ARG A 1 118 ? -8.643 10.644 0.802 1.00 87.88 118 ARG A N 1
ATOM 940 C CA . ARG A 1 118 ? -9.073 12.048 0.820 1.00 87.88 118 ARG A CA 1
ATOM 941 C C . ARG A 1 118 ? -10.202 12.266 1.820 1.00 87.88 118 ARG A C 1
ATOM 943 O O . ARG A 1 118 ? -10.105 13.185 2.625 1.00 87.88 118 ARG A O 1
ATOM 950 N N . ALA A 1 119 ? -11.214 11.400 1.821 1.00 88.25 119 ALA A N 1
ATOM 951 C CA . ALA A 1 119 ? -12.330 11.487 2.758 1.00 88.25 119 ALA A CA 1
ATOM 952 C C . ALA A 1 119 ? -11.869 11.340 4.222 1.00 88.25 119 ALA A C 1
ATOM 954 O O . ALA A 1 119 ? -12.321 12.083 5.094 1.00 88.25 119 ALA A O 1
ATOM 955 N N . ILE A 1 120 ? -10.911 10.441 4.493 1.00 86.81 120 ILE A N 1
ATOM 956 C CA . ILE A 1 120 ? -10.265 10.324 5.812 1.00 86.81 120 ILE A CA 1
ATOM 957 C C . ILE A 1 120 ? -9.576 11.640 6.185 1.00 86.81 120 ILE A C 1
ATOM 959 O O . ILE A 1 120 ? -9.804 12.164 7.277 1.00 86.81 120 ILE A O 1
ATOM 963 N N . LYS A 1 121 ? -8.766 12.197 5.275 1.00 84.12 121 LYS A N 1
ATOM 964 C CA . LYS A 1 121 ? -8.056 13.461 5.499 1.00 84.12 121 LYS A CA 1
ATOM 965 C C . LYS A 1 121 ? -9.012 14.613 5.791 1.00 84.12 121 LYS A C 1
ATOM 967 O O . LYS A 1 121 ? -8.777 15.386 6.709 1.00 84.12 121 LYS A O 1
ATOM 972 N N . GLU A 1 122 ? -10.099 14.722 5.036 1.00 86.38 122 GLU A N 1
ATOM 973 C CA . GLU A 1 122 ? -11.108 15.769 5.217 1.00 86.38 122 GLU A CA 1
ATOM 974 C C . GLU A 1 122 ? -11.863 15.630 6.546 1.00 86.38 122 GLU A C 1
ATOM 976 O O . GLU A 1 122 ? -12.231 16.636 7.152 1.00 86.38 122 GLU A O 1
ATOM 981 N N . ARG A 1 123 ? -12.073 14.396 7.026 1.00 85.50 123 ARG A N 1
ATOM 982 C CA . ARG A 1 123 ? -12.753 14.125 8.299 1.00 85.50 123 ARG A CA 1
ATOM 983 C C . ARG A 1 123 ? -11.881 14.428 9.514 1.00 85.50 123 ARG A C 1
ATOM 985 O O . ARG A 1 123 ? -12.388 14.967 10.495 1.00 85.50 123 ARG A O 1
ATOM 992 N N . ILE A 1 124 ? -10.612 14.038 9.451 1.00 80.06 124 ILE A N 1
ATOM 993 C CA . ILE A 1 124 ? -9.670 14.090 10.577 1.00 80.06 124 ILE A CA 1
ATOM 994 C C . ILE A 1 124 ? -8.911 15.427 10.593 1.00 80.06 124 ILE A C 1
ATOM 996 O O . ILE A 1 124 ? -8.531 15.914 11.651 1.00 80.06 124 ILE A O 1
ATOM 1000 N N . GLY A 1 125 ? -8.762 16.080 9.439 1.00 74.00 125 GLY A N 1
ATOM 1001 C CA . GLY A 1 125 ? -8.102 17.378 9.308 1.00 74.00 125 GLY A CA 1
ATOM 1002 C C . GLY A 1 125 ? -6.609 17.314 9.631 1.00 74.00 125 GLY A C 1
ATOM 1003 O O . GLY A 1 125 ? -5.959 16.292 9.425 1.00 74.00 125 GLY A O 1
ATOM 1004 N N . ASP A 1 126 ? -6.072 18.404 10.181 1.00 66.00 126 ASP A N 1
ATOM 1005 C CA . ASP A 1 126 ? -4.655 18.525 10.563 1.00 66.00 126 ASP A CA 1
ATOM 1006 C C . ASP A 1 126 ? -4.252 17.563 11.701 1.00 66.00 126 ASP A C 1
ATOM 1008 O O . ASP A 1 126 ? -3.071 17.421 12.017 1.00 66.00 126 ASP A O 1
ATOM 1012 N N . GLU A 1 127 ? -5.216 16.855 12.310 1.00 63.41 127 GLU A N 1
ATOM 1013 C CA . GLU A 1 127 ? -4.951 15.817 13.311 1.00 63.41 127 GLU A CA 1
ATOM 1014 C C . GLU A 1 127 ? -4.129 14.655 12.711 1.00 63.41 127 GLU A C 1
ATOM 1016 O O . GLU A 1 127 ? -3.431 13.961 13.448 1.00 63.41 127 GLU A O 1
ATOM 1021 N N . THR A 1 128 ? -4.108 14.481 11.379 1.00 61.19 128 THR A N 1
ATOM 1022 C CA . THR A 1 128 ? -3.244 13.488 10.713 1.00 61.19 128 THR A CA 1
ATOM 1023 C C . THR A 1 128 ? -1.756 13.776 10.876 1.00 61.19 128 THR A C 1
ATOM 1025 O O . THR A 1 128 ? -0.958 12.871 10.695 1.00 61.19 128 THR A O 1
ATOM 1028 N N . ALA A 1 129 ? -1.347 14.996 11.240 1.00 62.94 129 ALA A N 1
ATOM 1029 C CA . ALA A 1 129 ? 0.067 15.319 11.439 1.00 62.94 129 ALA A CA 1
ATOM 1030 C C . ALA A 1 129 ? 0.724 14.515 12.578 1.00 62.94 129 ALA A C 1
ATOM 1032 O O . ALA A 1 129 ? 1.944 14.373 12.602 1.00 62.94 129 ALA A O 1
ATOM 1033 N N . PHE A 1 130 ? -0.077 13.986 13.507 1.00 66.50 130 PHE A N 1
ATOM 1034 C CA . PHE A 1 130 ? 0.398 13.267 14.689 1.00 66.50 130 PHE A CA 1
ATOM 1035 C C . PHE A 1 130 ? 0.359 11.744 14.548 1.00 66.50 130 PHE A C 1
ATOM 1037 O O . PHE A 1 130 ? 0.883 11.042 15.419 1.00 66.50 130 PHE A O 1
ATOM 1044 N N . PHE A 1 131 ? -0.277 11.239 13.488 1.00 72.56 131 PHE A N 1
ATOM 1045 C CA . PHE A 1 131 ? -0.602 9.829 13.359 1.00 72.56 131 PHE A CA 1
ATOM 1046 C C . PHE A 1 131 ? -0.258 9.270 11.990 1.00 72.56 131 PHE A C 1
ATOM 1048 O O . PHE A 1 131 ? -0.652 9.832 10.969 1.00 72.56 131 PHE A O 1
ATOM 1055 N N . ASP A 1 132 ? 0.315 8.071 11.988 1.00 78.00 132 ASP A N 1
ATOM 1056 C CA . ASP A 1 132 ? 0.223 7.206 10.820 1.00 78.00 132 ASP A CA 1
ATOM 1057 C C . ASP A 1 132 ? -1.103 6.432 10.891 1.00 78.00 132 ASP A C 1
ATOM 1059 O O . ASP A 1 132 ? -1.432 5.799 11.902 1.00 78.00 132 ASP A O 1
ATOM 1063 N N . ILE A 1 133 ? -1.882 6.484 9.810 1.00 81.81 133 ILE A N 1
ATOM 1064 C CA . ILE A 1 133 ? -3.186 5.828 9.690 1.00 81.81 133 ILE A CA 1
ATOM 1065 C C . ILE A 1 133 ? -3.083 4.718 8.653 1.00 81.81 133 ILE A C 1
ATOM 1067 O O . ILE A 1 133 ? -2.862 4.974 7.470 1.00 81.81 133 ILE A O 1
ATOM 1071 N N . LEU A 1 134 ? -3.312 3.481 9.087 1.00 85.12 134 LEU A N 1
ATOM 1072 C CA . LEU A 1 134 ? -3.366 2.299 8.234 1.00 85.12 134 LEU A CA 1
ATOM 1073 C C . LEU A 1 134 ? -4.776 1.703 8.258 1.00 85.12 134 LEU A C 1
ATOM 1075 O O . LEU A 1 134 ? -5.266 1.284 9.306 1.00 85.12 134 LEU A O 1
ATOM 1079 N N . VAL A 1 135 ? -5.410 1.600 7.090 1.00 87.00 135 VAL A N 1
ATOM 1080 C CA . VAL A 1 135 ? -6.717 0.951 6.927 1.00 87.00 135 VAL A CA 1
ATOM 1081 C C . VAL A 1 135 ? -6.581 -0.285 6.057 1.00 87.00 135 VAL A C 1
ATOM 1083 O O . VAL A 1 135 ? -6.080 -0.223 4.932 1.00 87.00 135 VAL A O 1
ATOM 1086 N N . THR A 1 136 ? -7.078 -1.409 6.564 1.00 83.44 136 THR A N 1
ATOM 1087 C CA . THR A 1 136 ? -6.958 -2.719 5.921 1.00 83.44 136 THR A CA 1
ATOM 1088 C C . THR A 1 136 ? -8.309 -3.409 5.791 1.00 83.44 136 THR A C 1
ATOM 1090 O O . THR A 1 136 ? -9.148 -3.376 6.696 1.00 83.44 136 THR A O 1
ATOM 1093 N N . ASP A 1 137 ? -8.511 -4.048 4.641 1.00 85.19 137 ASP A N 1
ATOM 1094 C CA . ASP A 1 137 ? -9.576 -5.024 4.435 1.00 85.19 137 ASP A CA 1
ATOM 1095 C C . ASP A 1 137 ? -9.135 -6.341 5.079 1.00 85.19 137 ASP A C 1
ATOM 1097 O O . ASP A 1 137 ? -8.195 -6.977 4.609 1.00 85.19 137 ASP A O 1
ATOM 1101 N N . VAL A 1 138 ? -9.778 -6.739 6.177 1.00 79.50 138 VAL A N 1
ATOM 1102 C CA . VAL A 1 138 ? -9.379 -7.916 6.971 1.00 79.50 138 VAL A CA 1
ATOM 1103 C C . VAL A 1 138 ? -9.543 -9.206 6.171 1.00 79.50 138 VAL A C 1
ATOM 1105 O O . VAL A 1 138 ? -8.754 -10.134 6.327 1.00 79.50 138 VAL A O 1
ATOM 1108 N N . LYS A 1 139 ? -10.552 -9.266 5.297 1.00 78.56 139 LYS A N 1
ATOM 1109 C CA . LYS A 1 139 ? -10.881 -10.481 4.553 1.00 78.56 139 LYS A CA 1
ATOM 1110 C C . LYS A 1 139 ? -9.862 -10.752 3.453 1.00 78.56 139 LYS A C 1
ATOM 1112 O O . LYS A 1 139 ? -9.517 -11.907 3.220 1.00 78.56 139 LYS A O 1
ATOM 1117 N N . SER A 1 140 ? -9.411 -9.713 2.749 1.00 79.88 140 SER A N 1
ATOM 1118 C CA . SER A 1 140 ? -8.410 -9.882 1.694 1.00 79.88 140 SER A CA 1
ATOM 1119 C C . SER A 1 140 ? -6.977 -9.670 2.175 1.00 79.88 140 SER A C 1
ATOM 1121 O O . SER A 1 140 ? -6.078 -10.250 1.589 1.00 79.88 140 SER A O 1
ATOM 1123 N N . GLY A 1 141 ? -6.745 -8.858 3.207 1.00 78.06 141 GLY A N 1
ATOM 1124 C CA . GLY A 1 141 ? -5.418 -8.339 3.558 1.00 78.06 141 GLY A CA 1
ATOM 1125 C C . GLY A 1 141 ? -5.004 -7.112 2.731 1.00 78.06 141 GLY A C 1
ATOM 1126 O O . GLY A 1 141 ? -3.856 -6.681 2.789 1.00 78.06 141 GLY A O 1
ATOM 1127 N N . ALA A 1 142 ? -5.919 -6.528 1.948 1.00 84.94 142 ALA A N 1
ATOM 1128 C CA . ALA A 1 142 ? -5.598 -5.376 1.103 1.00 84.94 142 ALA A CA 1
ATOM 1129 C C . ALA A 1 142 ? -5.445 -4.106 1.945 1.00 84.94 142 ALA A C 1
ATOM 1131 O O . ALA A 1 142 ? -6.316 -3.788 2.762 1.00 84.94 142 ALA A O 1
ATOM 1132 N N . ILE A 1 143 ? -4.388 -3.338 1.689 1.00 86.56 143 ILE A N 1
ATOM 1133 C CA . ILE A 1 143 ? 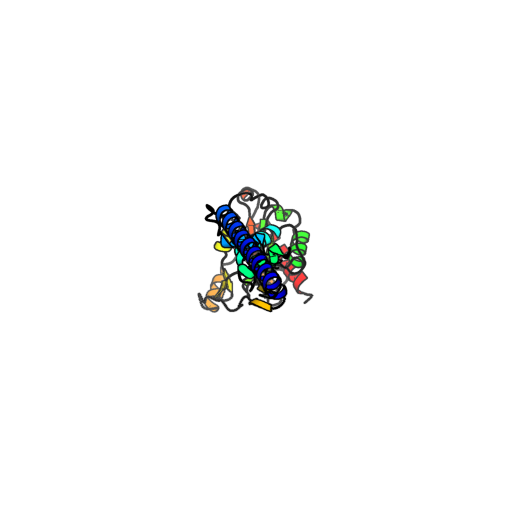-4.205 -2.016 2.290 1.00 86.56 143 ILE A CA 1
ATOM 1134 C C . ILE A 1 143 ? -5.038 -1.002 1.501 1.00 86.56 143 ILE A C 1
ATOM 1136 O O . ILE A 1 143 ? -4.727 -0.673 0.364 1.00 86.56 143 ILE A O 1
ATOM 1140 N N . ARG A 1 144 ? -6.118 -0.503 2.105 1.00 87.94 144 ARG A N 1
ATOM 1141 C CA . ARG A 1 144 ? -7.058 0.424 1.452 1.00 87.94 144 ARG A CA 1
ATOM 1142 C C . ARG A 1 144 ? -6.650 1.875 1.600 1.00 87.94 144 ARG A C 1
ATOM 1144 O O . ARG A 1 144 ? -6.885 2.668 0.697 1.00 87.94 144 ARG A O 1
ATOM 1151 N N . CYS A 1 145 ? -6.046 2.216 2.729 1.00 87.81 145 CYS A N 1
ATOM 1152 C CA . CYS A 1 145 ? -5.475 3.532 2.927 1.00 87.81 145 CYS A CA 1
ATOM 1153 C C . CYS A 1 145 ? -4.227 3.437 3.793 1.00 87.81 145 CYS A C 1
ATOM 1155 O O . CYS A 1 145 ? -4.185 2.669 4.756 1.00 87.81 145 CYS A O 1
ATOM 1157 N N . TYR A 1 146 ? -3.229 4.231 3.434 1.00 85.62 146 TYR A N 1
ATOM 1158 C CA . TYR A 1 146 ? -2.095 4.531 4.282 1.00 85.62 146 TYR A CA 1
ATOM 1159 C C . TYR A 1 146 ? -1.843 6.030 4.198 1.00 85.62 146 TYR A C 1
ATOM 1161 O O . TYR A 1 146 ? -1.650 6.556 3.100 1.00 85.62 146 TYR A O 1
ATOM 1169 N N . MET A 1 147 ? -1.838 6.699 5.342 1.00 80.69 147 MET A N 1
ATOM 1170 C CA . MET A 1 147 ? -1.487 8.107 5.444 1.00 80.69 147 MET A CA 1
ATOM 1171 C C . MET A 1 147 ? -0.424 8.271 6.511 1.00 80.69 147 MET A C 1
ATOM 1173 O O . MET A 1 147 ? -0.639 7.825 7.636 1.00 80.69 147 MET A O 1
ATOM 1177 N N . SER A 1 148 ? 0.690 8.903 6.154 1.00 75.56 148 SER A N 1
ATOM 1178 C CA . SER A 1 148 ? 1.690 9.307 7.132 1.00 75.56 148 SER A CA 1
ATOM 1179 C C . SER A 1 148 ? 1.452 10.720 7.655 1.00 75.56 148 SER A C 1
ATOM 1181 O O . SER A 1 148 ? 0.873 11.564 6.958 1.00 75.56 148 SER A O 1
ATOM 1183 N N . GLY A 1 149 ? 1.932 10.984 8.870 1.00 67.25 149 GLY A N 1
ATOM 1184 C CA . GLY A 1 149 ? 1.962 12.333 9.431 1.00 67.25 149 GLY A CA 1
ATOM 1185 C C . GLY A 1 149 ? 2.865 13.294 8.646 1.00 67.25 149 GLY A C 1
ATOM 1186 O O . GLY A 1 149 ? 3.842 12.889 8.014 1.00 67.25 149 GLY A O 1
ATOM 1187 N N . GLU A 1 150 ? 2.544 14.595 8.683 1.00 56.44 150 GLU A N 1
ATOM 1188 C CA . GLU A 1 150 ? 3.150 15.648 7.842 1.00 56.44 150 GLU A CA 1
ATOM 1189 C C . GLU A 1 150 ? 4.681 15.804 7.980 1.00 56.44 150 GLU A C 1
ATOM 1191 O O . GLU A 1 150 ? 5.312 16.381 7.092 1.00 56.44 150 GLU A O 1
ATOM 1196 N N . ASP A 1 151 ? 5.308 15.257 9.027 1.00 50.44 151 ASP A N 1
ATOM 1197 C CA . ASP A 1 151 ? 6.766 15.306 9.217 1.00 50.44 151 ASP A CA 1
ATOM 1198 C C . ASP A 1 151 ? 7.533 14.062 8.715 1.00 50.44 151 ASP A C 1
ATOM 1200 O O . ASP A 1 151 ? 8.767 14.086 8.683 1.00 50.44 151 ASP A O 1
ATOM 1204 N N . SER A 1 152 ? 6.864 13.004 8.231 1.00 46.47 152 SER A N 1
ATOM 1205 C CA . SER A 1 152 ? 7.563 11.814 7.701 1.00 46.47 152 SER A CA 1
ATOM 1206 C C . SER A 1 152 ? 8.188 12.037 6.313 1.00 46.47 152 SER A C 1
ATOM 1208 O O . SER A 1 152 ? 9.123 11.338 5.911 1.00 46.47 152 SER A O 1
ATOM 1210 N N . ALA A 1 153 ? 7.744 13.075 5.593 1.00 40.38 153 ALA A N 1
ATOM 1211 C CA . ALA A 1 153 ? 8.220 13.421 4.252 1.00 40.38 153 ALA A CA 1
ATOM 1212 C C . ALA A 1 153 ? 9.685 13.915 4.203 1.00 40.38 153 ALA A C 1
ATOM 1214 O O . ALA A 1 153 ? 10.215 14.148 3.116 1.00 40.38 153 ALA A O 1
ATOM 1215 N N . LYS A 1 154 ? 10.356 14.064 5.358 1.00 44.53 154 LYS A N 1
ATOM 1216 C CA . LYS A 1 154 ? 11.772 14.468 5.475 1.00 44.53 154 LYS A CA 1
ATOM 1217 C C . LYS A 1 154 ? 12.763 13.303 5.592 1.00 44.53 154 LYS A C 1
ATOM 1219 O O . LYS A 1 154 ? 13.916 13.536 5.950 1.00 44.53 154 LYS A O 1
ATOM 1224 N N . LEU A 1 155 ? 12.370 12.066 5.289 1.00 43.38 155 LEU A N 1
ATOM 1225 C CA . LEU A 1 155 ? 13.306 10.935 5.249 1.00 43.38 155 LEU A CA 1
ATOM 1226 C C . LEU A 1 155 ? 14.171 10.957 3.972 1.00 43.38 155 LEU A C 1
ATOM 1228 O O . LEU A 1 155 ? 14.026 10.134 3.062 1.00 43.38 155 LEU A O 1
ATOM 1232 N N . ASP A 1 156 ? 15.090 11.922 3.936 1.00 40.75 156 ASP A N 1
ATOM 1233 C CA . ASP A 1 156 ? 16.342 11.836 3.193 1.00 40.75 156 ASP A CA 1
ATOM 1234 C C . ASP A 1 156 ? 17.295 10.878 3.940 1.00 40.75 156 ASP A C 1
ATOM 1236 O O . ASP A 1 156 ? 17.484 10.977 5.148 1.00 40.75 156 ASP A O 1
ATOM 1240 N N . GLU A 1 157 ? 17.896 9.953 3.184 1.00 37.75 157 GLU A N 1
ATOM 1241 C CA . GLU A 1 157 ? 19.021 9.077 3.566 1.00 37.75 157 GLU A CA 1
ATOM 1242 C C . GLU A 1 157 ? 18.767 7.954 4.603 1.00 37.75 157 GLU A C 1
ATOM 1244 O O . GLU A 1 157 ? 19.220 8.004 5.738 1.00 37.75 157 GLU A O 1
ATOM 1249 N N . GLY A 1 158 ? 18.175 6.832 4.159 1.00 37.66 158 GLY A N 1
ATOM 1250 C CA . GLY A 1 158 ? 18.290 5.543 4.868 1.00 37.66 158 GLY A CA 1
ATOM 1251 C C . GLY A 1 158 ? 17.084 4.612 4.714 1.00 37.66 158 GLY A C 1
ATOM 1252 O O . GLY A 1 158 ? 16.108 4.712 5.446 1.00 37.66 158 GLY A O 1
ATOM 1253 N N . PHE A 1 159 ? 17.150 3.652 3.785 1.00 41.12 159 PHE A N 1
ATOM 1254 C CA . PHE A 1 159 ? 16.088 2.661 3.506 1.00 41.12 159 PHE A CA 1
ATOM 1255 C C . PHE A 1 159 ? 15.671 1.806 4.721 1.00 41.12 159 PHE A C 1
ATOM 1257 O O . PHE A 1 159 ? 14.564 1.278 4.755 1.00 41.12 159 PHE A O 1
ATOM 1264 N N . GLU A 1 160 ? 16.535 1.668 5.725 1.00 41.47 160 GLU A N 1
ATOM 1265 C CA . GLU A 1 160 ? 16.240 0.880 6.926 1.00 41.47 160 GLU A CA 1
ATOM 1266 C C . GLU A 1 160 ? 15.405 1.640 7.963 1.00 41.47 160 GLU A C 1
ATOM 1268 O O . GLU A 1 160 ? 14.938 1.015 8.912 1.00 41.47 160 GLU A O 1
ATOM 1273 N N . GLU A 1 161 ? 15.170 2.947 7.784 1.00 36.16 161 GLU A N 1
ATOM 1274 C CA . GLU A 1 161 ? 14.543 3.791 8.807 1.00 36.16 161 GLU A CA 1
ATOM 1275 C C . GLU A 1 161 ? 13.120 4.266 8.513 1.00 36.16 161 GLU A C 1
ATOM 1277 O O . GLU A 1 161 ? 12.470 4.709 9.457 1.00 36.16 161 GLU A O 1
ATOM 1282 N N . SER A 1 162 ? 12.586 4.113 7.291 1.00 44.12 162 SER A N 1
ATOM 1283 C CA . SER A 1 162 ? 11.198 4.530 7.027 1.00 44.12 162 SER A CA 1
ATOM 1284 C C . SER A 1 162 ? 10.207 3.744 7.883 1.00 44.12 162 SER A C 1
ATOM 1286 O O . SER A 1 162 ? 10.248 2.505 7.901 1.00 44.12 162 SER A O 1
ATOM 1288 N N . THR A 1 163 ? 9.312 4.464 8.558 1.00 48.12 163 THR A N 1
ATOM 1289 C CA . THR A 1 163 ? 8.321 3.920 9.493 1.00 48.12 163 THR A CA 1
ATOM 1290 C C . THR A 1 163 ? 7.432 2.885 8.809 1.00 48.12 163 THR A C 1
ATOM 1292 O O . THR A 1 163 ? 7.221 1.812 9.373 1.00 48.12 163 THR A O 1
ATOM 1295 N N . ILE A 1 164 ? 7.049 3.107 7.543 1.00 44.66 164 ILE A N 1
ATOM 1296 C CA . ILE A 1 164 ? 6.323 2.114 6.734 1.00 44.66 164 ILE A CA 1
ATOM 1297 C C . ILE A 1 164 ? 7.125 0.833 6.570 1.00 44.66 164 ILE A C 1
ATOM 1299 O O . ILE A 1 164 ? 6.585 -0.241 6.771 1.00 44.66 164 ILE A O 1
ATOM 1303 N N . TYR A 1 165 ? 8.404 0.891 6.201 1.00 41.94 165 TYR A N 1
ATOM 1304 C CA . TYR A 1 165 ? 9.185 -0.326 5.953 1.00 41.94 165 TYR A CA 1
ATOM 1305 C C . TYR A 1 165 ? 9.472 -1.113 7.241 1.00 41.94 165 TYR A C 1
ATOM 1307 O O . TYR A 1 165 ? 9.394 -2.345 7.240 1.00 41.94 165 TYR A O 1
ATOM 1315 N N . LYS A 1 166 ? 9.746 -0.417 8.357 1.00 46.91 166 LYS A N 1
ATOM 1316 C CA . LYS A 1 166 ? 9.858 -1.038 9.688 1.00 46.91 166 LYS A CA 1
ATOM 1317 C C . LYS A 1 166 ? 8.530 -1.680 10.107 1.00 46.91 166 LYS A C 1
ATOM 1319 O O . LYS A 1 166 ? 8.517 -2.840 10.506 1.00 46.91 166 LYS A O 1
ATOM 1324 N N . ARG A 1 167 ? 7.402 -0.984 9.935 1.00 49.91 167 ARG A N 1
ATOM 1325 C CA . ARG A 1 167 ? 6.091 -1.444 10.421 1.00 49.91 167 ARG A CA 1
ATOM 1326 C C . ARG A 1 167 ? 5.325 -2.347 9.460 1.00 49.91 167 ARG A C 1
ATOM 1328 O O . ARG A 1 167 ? 4.567 -3.175 9.927 1.00 49.91 167 ARG A O 1
ATOM 1335 N N . HIS A 1 168 ? 5.569 -2.303 8.155 1.00 44.56 168 HIS A N 1
ATOM 1336 C CA . HIS A 1 168 ? 5.101 -3.308 7.192 1.00 44.56 168 HIS A CA 1
ATOM 1337 C C . HIS A 1 168 ? 5.785 -4.657 7.449 1.00 44.56 168 HIS A C 1
ATOM 1339 O O . HIS A 1 168 ? 5.178 -5.706 7.264 1.00 44.56 168 HIS A O 1
ATOM 1345 N N . LYS A 1 169 ? 7.035 -4.649 7.944 1.00 38.94 169 LYS A N 1
ATOM 1346 C CA . LYS A 1 169 ? 7.665 -5.861 8.486 1.00 38.94 169 LYS A CA 1
ATOM 1347 C C . LYS A 1 169 ? 7.003 -6.332 9.785 1.00 38.94 169 LYS A C 1
ATOM 1349 O O . LYS A 1 169 ? 6.848 -7.536 9.962 1.00 38.94 169 LYS A O 1
ATOM 1354 N N . GLU A 1 170 ? 6.605 -5.429 10.680 1.00 39.28 170 GLU A N 1
ATOM 1355 C CA . GLU A 1 170 ? 6.002 -5.799 11.974 1.00 39.28 170 GLU A CA 1
ATOM 1356 C C . GLU A 1 170 ? 4.517 -6.198 11.871 1.00 39.28 170 GLU A C 1
ATOM 1358 O O . GLU A 1 170 ? 4.101 -7.186 12.472 1.00 39.28 170 GLU A O 1
ATOM 1363 N N . ILE A 1 171 ? 3.732 -5.505 11.048 1.00 52.88 171 ILE A N 1
ATOM 1364 C CA . ILE A 1 171 ? 2.341 -5.812 10.700 1.00 52.88 171 ILE A CA 1
ATOM 1365 C C . ILE A 1 171 ? 2.351 -6.494 9.329 1.00 52.88 171 ILE A C 1
ATOM 1367 O O . ILE A 1 171 ? 1.879 -5.966 8.328 1.00 52.88 171 ILE A O 1
ATOM 1371 N N . SER A 1 172 ? 2.947 -7.684 9.275 1.00 60.00 172 SER A N 1
ATOM 1372 C CA . SER A 1 172 ? 2.979 -8.479 8.041 1.00 60.00 172 SER A CA 1
ATOM 1373 C C . SER A 1 172 ? 1.649 -9.187 7.767 1.00 60.00 172 SER A C 1
ATOM 1375 O O . SER A 1 172 ? 1.419 -9.628 6.645 1.00 60.00 172 SER A O 1
ATOM 1377 N N . TYR A 1 173 ? 0.782 -9.320 8.779 1.00 65.38 173 TYR A N 1
ATOM 1378 C CA . TYR A 1 173 ? -0.428 -10.135 8.711 1.00 65.38 173 TYR A CA 1
ATOM 1379 C C . TYR A 1 173 ? -1.609 -9.493 9.437 1.00 65.38 173 TYR A C 1
ATOM 1381 O O . TYR A 1 173 ? -1.437 -8.788 10.431 1.00 65.38 173 TYR A O 1
ATOM 1389 N N . ILE A 1 174 ? -2.815 -9.819 8.981 1.00 69.31 174 ILE A N 1
ATOM 1390 C CA . ILE A 1 174 ? -4.071 -9.537 9.666 1.00 69.31 174 ILE A CA 1
ATOM 1391 C C . ILE A 1 174 ? -4.783 -10.834 10.035 1.00 69.31 174 ILE A C 1
ATOM 1393 O O . ILE A 1 174 ? -4.771 -11.797 9.271 1.00 69.31 174 ILE A O 1
ATOM 1397 N N . ALA A 1 175 ? -5.366 -10.871 11.232 1.00 68.19 175 ALA A N 1
ATOM 1398 C CA . ALA A 1 175 ? -6.109 -12.026 11.716 1.00 68.19 175 ALA A CA 1
ATOM 1399 C C . ALA A 1 175 ? -7.576 -11.957 11.275 1.00 68.19 175 ALA A C 1
ATOM 1401 O O . ALA A 1 175 ? -8.251 -10.965 11.556 1.00 68.19 175 ALA A O 1
ATOM 1402 N N . ASP A 1 176 ? -8.087 -13.033 10.684 1.00 72.94 176 ASP A N 1
ATOM 1403 C CA . ASP A 1 176 ? -9.510 -13.234 10.412 1.00 72.94 176 ASP A CA 1
ATOM 1404 C C . ASP A 1 176 ? -9.919 -14.656 10.802 1.00 72.94 176 ASP A C 1
ATOM 1406 O O . ASP A 1 176 ? -9.378 -15.621 10.280 1.00 72.94 176 ASP A O 1
ATOM 1410 N N . LYS A 1 177 ? -10.869 -14.794 11.736 1.00 72.88 177 LYS A N 1
ATOM 1411 C CA . LYS A 1 177 ? -11.464 -16.092 12.137 1.00 72.88 177 LYS A CA 1
ATOM 1412 C C . LYS A 1 177 ? -10.456 -17.227 12.435 1.00 72.88 177 LYS A C 1
ATOM 1414 O O . LYS A 1 177 ? -10.750 -18.389 12.186 1.00 72.88 177 LYS A O 1
ATOM 1419 N N . GLY A 1 178 ? -9.290 -16.902 12.999 1.00 61.84 178 GLY A N 1
ATOM 1420 C CA . GLY A 1 178 ? -8.242 -17.886 13.326 1.00 61.84 178 GLY A CA 1
ATOM 1421 C C . GLY A 1 178 ? -7.205 -18.108 12.221 1.00 61.84 178 GLY A C 1
ATOM 1422 O O . GLY A 1 178 ? -6.282 -18.904 12.389 1.00 61.84 178 GLY A O 1
ATOM 1423 N N . GLU A 1 179 ? -7.304 -17.358 11.126 1.00 77.50 179 GLU A N 1
ATOM 1424 C CA . GLU A 1 179 ? -6.369 -17.357 10.004 1.00 77.50 179 GLU A CA 1
ATOM 1425 C C . GLU A 1 179 ? -5.550 -16.059 9.999 1.00 77.50 179 GLU A C 1
ATOM 1427 O O . GLU A 1 179 ? -6.089 -14.977 10.235 1.00 77.50 179 GLU A O 1
ATOM 1432 N N . PHE A 1 180 ? -4.257 -16.141 9.690 1.00 73.81 180 PHE A N 1
ATOM 1433 C CA . PHE A 1 180 ? -3.451 -14.978 9.324 1.00 73.81 180 PHE A CA 1
ATOM 1434 C C . PHE A 1 180 ? -3.402 -14.811 7.812 1.00 73.81 180 PHE A C 1
ATOM 1436 O O . PHE A 1 180 ? -3.105 -15.751 7.077 1.00 73.81 180 PHE A O 1
ATOM 1443 N N . ARG A 1 181 ? -3.632 -13.581 7.361 1.00 75.38 181 ARG A N 1
ATOM 1444 C CA . ARG A 1 181 ? -3.570 -13.175 5.956 1.00 75.38 181 ARG A CA 1
ATOM 1445 C C . ARG A 1 181 ? -2.473 -12.137 5.782 1.00 75.38 181 ARG A C 1
ATOM 1447 O O . ARG A 1 181 ? -2.467 -11.181 6.557 1.00 75.38 181 ARG A O 1
ATOM 1454 N N . PRO A 1 182 ? -1.538 -12.305 4.836 1.00 73.50 182 PRO A N 1
ATOM 1455 C CA . PRO A 1 182 ? -0.489 -11.331 4.623 1.00 73.50 182 PRO A CA 1
ATOM 1456 C C . PRO A 1 182 ? -1.100 -10.020 4.134 1.00 73.50 182 PRO A C 1
ATOM 1458 O O . PRO A 1 182 ? -1.999 -10.014 3.291 1.00 73.50 182 PRO A O 1
ATOM 1461 N N . LEU A 1 183 ? -0.611 -8.902 4.663 1.00 77.44 183 LEU A N 1
ATOM 1462 C CA . LEU A 1 183 ? -0.990 -7.604 4.128 1.00 77.44 183 LEU A CA 1
ATOM 1463 C C . LEU A 1 183 ? -0.319 -7.389 2.773 1.00 77.44 183 LEU A C 1
ATOM 1465 O O . LEU A 1 183 ? 0.864 -7.683 2.597 1.00 77.44 183 LEU A O 1
ATOM 1469 N N . TYR A 1 184 ? -1.060 -6.836 1.817 1.00 78.25 184 TYR A N 1
ATOM 1470 C CA . TYR A 1 184 ? -0.525 -6.537 0.495 1.00 78.25 184 TYR A CA 1
ATOM 1471 C C . TYR A 1 184 ? -0.986 -5.172 -0.007 1.00 78.25 184 TYR A C 1
ATOM 1473 O O . TYR A 1 184 ? -2.120 -4.742 0.213 1.00 78.25 184 TYR A O 1
ATOM 1481 N N . ILE A 1 185 ? -0.074 -4.490 -0.704 1.00 82.69 185 ILE A N 1
ATOM 1482 C CA . ILE A 1 185 ? -0.340 -3.199 -1.345 1.00 82.69 185 ILE A CA 1
ATOM 1483 C C . ILE A 1 185 ? -0.407 -3.304 -2.870 1.00 82.69 185 ILE A C 1
ATOM 1485 O O . ILE A 1 185 ? -1.151 -2.553 -3.488 1.00 82.69 185 ILE A O 1
ATOM 1489 N N . ILE A 1 186 ? 0.318 -4.242 -3.485 1.00 84.25 186 ILE A N 1
ATOM 1490 C CA . ILE A 1 186 ? 0.335 -4.441 -4.941 1.00 84.25 186 ILE A CA 1
ATOM 1491 C C . ILE A 1 186 ? -0.805 -5.367 -5.328 1.00 84.25 186 ILE A C 1
ATOM 1493 O O . ILE A 1 186 ? -0.809 -6.529 -4.933 1.00 84.25 186 ILE A O 1
ATOM 1497 N N . GLU A 1 187 ? -1.735 -4.872 -6.132 1.00 86.38 187 GLU A N 1
ATOM 1498 C CA . GLU A 1 187 ? -2.837 -5.681 -6.643 1.00 86.38 187 GLU A CA 1
ATOM 1499 C C . GLU A 1 187 ? -2.440 -6.379 -7.944 1.00 86.38 187 GLU A C 1
ATOM 1501 O O . GLU A 1 187 ? -2.588 -7.592 -8.081 1.00 86.38 187 GLU A O 1
ATOM 1506 N N . GLU A 1 188 ? -1.874 -5.623 -8.887 1.00 90.19 188 GLU A N 1
ATOM 1507 C CA . GLU A 1 188 ? -1.561 -6.117 -10.226 1.00 90.19 188 GLU A CA 1
ATOM 1508 C C . GLU A 1 188 ? -0.292 -5.465 -10.783 1.00 90.19 188 GLU A C 1
ATOM 1510 O O . GLU A 1 188 ? 0.040 -4.319 -10.480 1.00 90.19 188 GLU A O 1
ATOM 1515 N N . VAL A 1 189 ? 0.390 -6.169 -11.684 1.00 88.12 189 VAL A N 1
ATOM 1516 C CA . VAL A 1 189 ? 1.446 -5.598 -12.529 1.00 88.12 189 VAL A CA 1
ATOM 1517 C C . VAL A 1 189 ? 1.078 -5.837 -13.985 1.00 88.12 189 VAL A C 1
ATOM 1519 O O . VAL A 1 189 ? 0.884 -6.980 -14.405 1.00 88.12 189 VAL A O 1
ATOM 1522 N N . LYS A 1 190 ? 1.007 -4.764 -14.776 1.00 90.38 190 LYS A N 1
ATOM 1523 C CA . LYS A 1 190 ? 0.563 -4.785 -16.173 1.00 90.38 190 LYS A CA 1
ATOM 1524 C C . LYS A 1 190 ? 1.639 -4.276 -17.116 1.00 90.38 190 LYS A C 1
ATOM 1526 O O . LYS A 1 190 ? 2.129 -3.163 -16.989 1.00 90.38 190 LYS A O 1
ATOM 1531 N N . TYR A 1 191 ? 1.936 -5.048 -18.155 1.00 88.31 191 TYR A N 1
ATOM 1532 C CA . TYR A 1 191 ? 2.782 -4.602 -19.259 1.00 88.31 191 TYR A CA 1
ATOM 1533 C C . TYR A 1 191 ? 1.979 -4.564 -20.555 1.00 88.31 191 TYR A C 1
ATOM 1535 O O . TYR A 1 191 ? 1.481 -5.593 -21.014 1.00 88.31 191 TYR A O 1
ATOM 1543 N N . ASN A 1 192 ? 1.835 -3.374 -21.148 1.00 84.94 192 ASN A N 1
ATOM 1544 C CA . ASN A 1 192 ? 1.026 -3.150 -22.354 1.00 84.94 192 ASN A CA 1
ATOM 1545 C C . ASN A 1 192 ? -0.392 -3.756 -22.252 1.00 84.94 192 ASN A C 1
ATOM 1547 O O . ASN A 1 192 ? -0.871 -4.404 -23.183 1.00 84.94 192 ASN A O 1
ATOM 1551 N N . GLY A 1 193 ? -1.041 -3.591 -21.094 1.00 81.62 193 GLY A N 1
ATOM 1552 C CA . GLY A 1 193 ? -2.395 -4.091 -20.832 1.00 81.62 193 GLY A CA 1
ATOM 1553 C C . GLY A 1 193 ? -2.504 -5.591 -20.536 1.00 81.62 193 GLY A C 1
ATOM 1554 O O . GLY A 1 193 ? -3.616 -6.081 -20.368 1.00 81.62 193 GLY A O 1
ATOM 1555 N N . ARG A 1 194 ? -1.388 -6.330 -20.461 1.00 86.12 194 ARG A N 1
ATOM 1556 C CA . ARG A 1 194 ? -1.368 -7.745 -20.053 1.00 86.12 194 ARG A CA 1
ATOM 1557 C C . ARG A 1 194 ? -0.885 -7.891 -18.615 1.00 86.12 194 ARG A C 1
ATOM 1559 O O . ARG A 1 194 ? 0.136 -7.297 -18.269 1.00 86.12 194 ARG A O 1
ATOM 1566 N N . ASN A 1 195 ? -1.564 -8.722 -17.826 1.00 87.94 195 ASN A N 1
ATOM 1567 C CA . ASN A 1 195 ? -1.159 -9.039 -16.456 1.00 87.94 195 ASN A CA 1
ATOM 1568 C C . ASN A 1 195 ? 0.128 -9.881 -16.477 1.00 87.94 195 ASN A C 1
ATOM 1570 O O . ASN A 1 195 ? 0.192 -10.927 -17.123 1.00 87.94 195 ASN A O 1
ATOM 1574 N N . LEU A 1 196 ? 1.160 -9.393 -15.795 1.00 83.50 196 LEU A N 1
ATOM 1575 C CA . LEU A 1 196 ? 2.388 -10.130 -15.483 1.00 83.50 196 LEU A CA 1
ATOM 1576 C C . LEU A 1 196 ? 2.305 -10.783 -14.107 1.00 83.50 196 LEU A C 1
ATOM 1578 O O . LEU A 1 196 ? 2.890 -11.839 -13.882 1.00 83.50 196 LEU A O 1
ATOM 1582 N N . PHE A 1 197 ? 1.600 -10.115 -13.202 1.00 83.19 197 PHE A N 1
ATOM 1583 C CA . PHE A 1 197 ? 1.368 -10.527 -11.834 1.00 83.19 197 PHE A CA 1
ATOM 1584 C C . PHE A 1 197 ? -0.011 -10.027 -11.412 1.00 83.19 197 PHE A C 1
ATOM 1586 O O . PHE A 1 197 ? -0.418 -8.928 -11.792 1.00 83.19 197 PHE A O 1
ATOM 1593 N N . GLU A 1 198 ? -0.694 -10.839 -10.622 1.00 83.31 198 GLU A N 1
ATOM 1594 C CA . GLU A 1 198 ? -1.950 -10.517 -9.960 1.00 83.31 198 GLU A CA 1
ATOM 1595 C C . GLU A 1 198 ? -1.892 -11.171 -8.581 1.00 83.31 198 GLU A C 1
ATOM 1597 O O . GLU A 1 198 ? -1.526 -12.347 -8.469 1.00 83.31 198 GLU A O 1
ATOM 1602 N N . HIS A 1 199 ? -2.166 -10.394 -7.536 1.00 80.19 199 HIS A N 1
ATOM 1603 C CA . HIS A 1 199 ? -2.095 -10.892 -6.172 1.00 80.19 199 HIS A CA 1
ATOM 1604 C C . HIS A 1 199 ? -3.168 -11.962 -5.939 1.00 80.19 199 HIS A C 1
ATOM 1606 O O . HIS A 1 199 ? -4.355 -11.743 -6.194 1.00 80.19 199 HIS A O 1
ATOM 1612 N N . GLN A 1 200 ? -2.754 -13.124 -5.432 1.00 72.75 200 GLN A N 1
ATOM 1613 C CA . GLN A 1 200 ? -3.677 -14.200 -5.092 1.00 72.75 200 GLN A CA 1
ATOM 1614 C C . GLN A 1 200 ? -4.208 -13.996 -3.675 1.00 72.75 200 GLN A C 1
ATOM 1616 O O . GLN A 1 200 ? -3.458 -14.034 -2.709 1.00 72.75 200 GLN A O 1
ATOM 1621 N N . LYS A 1 201 ? -5.526 -13.818 -3.554 1.00 68.31 201 LYS A N 1
ATOM 1622 C CA . LYS A 1 201 ? -6.227 -13.509 -2.292 1.00 68.31 201 LYS A CA 1
ATOM 1623 C C . LYS A 1 201 ? -6.278 -14.674 -1.286 1.00 68.31 201 LYS A C 1
ATOM 1625 O O . LYS A 1 201 ? -6.863 -14.525 -0.213 1.00 68.31 201 LYS A O 1
ATOM 1630 N N . ASP A 1 202 ? -5.704 -15.821 -1.640 1.00 65.00 202 ASP A N 1
ATOM 1631 C CA . ASP A 1 202 ? -5.848 -17.082 -0.909 1.00 65.00 202 ASP A CA 1
ATOM 1632 C C . ASP A 1 202 ? -4.604 -17.473 -0.100 1.00 65.00 202 ASP A C 1
ATOM 1634 O O . ASP A 1 202 ? -4.605 -18.529 0.535 1.00 65.00 202 ASP A O 1
ATOM 1638 N N . ASP A 1 203 ? -3.567 -16.632 -0.065 1.00 65.81 203 ASP A N 1
ATOM 1639 C CA . ASP A 1 203 ? -2.442 -16.847 0.841 1.00 65.81 203 ASP A CA 1
ATOM 1640 C C . ASP A 1 203 ? -2.929 -16.653 2.284 1.00 65.81 203 ASP A C 1
ATOM 1642 O O . ASP A 1 203 ? -3.176 -15.538 2.744 1.00 65.81 203 ASP A O 1
ATOM 1646 N N . LYS A 1 204 ? -3.119 -17.760 3.003 1.00 75.31 204 LYS A N 1
ATOM 1647 C CA . LYS A 1 204 ? -3.528 -17.764 4.408 1.00 75.31 204 LYS A CA 1
ATOM 1648 C C . LYS A 1 204 ? -2.749 -18.792 5.212 1.00 75.31 204 LYS A C 1
ATOM 1650 O O . LYS A 1 204 ? -2.348 -19.838 4.699 1.00 75.31 204 LYS A O 1
ATOM 1655 N N . LEU A 1 205 ? -2.552 -18.481 6.484 1.00 72.06 205 LEU A N 1
ATOM 1656 C CA . LEU A 1 205 ? -1.942 -19.365 7.462 1.00 72.06 205 LEU A CA 1
ATOM 1657 C C . LEU A 1 205 ? -2.952 -19.635 8.576 1.00 72.06 205 LEU A C 1
ATOM 1659 O O . LEU A 1 205 ? -3.260 -18.740 9.361 1.00 72.06 205 LEU A O 1
ATOM 1663 N N . ASP A 1 206 ? -3.454 -20.863 8.650 1.00 76.75 206 ASP A N 1
ATOM 1664 C CA . ASP A 1 206 ? -4.379 -21.275 9.707 1.00 76.75 206 ASP A CA 1
ATOM 1665 C C . ASP A 1 206 ? -3.602 -21.411 11.033 1.00 76.75 206 ASP A C 1
ATOM 1667 O O . ASP A 1 206 ? -2.640 -22.177 11.126 1.00 76.75 206 ASP A O 1
ATOM 1671 N N . ILE A 1 207 ? -3.986 -20.637 12.052 1.00 77.00 207 ILE A N 1
ATOM 1672 C CA . ILE A 1 207 ? -3.302 -20.567 13.357 1.00 77.00 207 ILE A CA 1
ATOM 1673 C C . ILE A 1 207 ? -4.101 -21.316 14.422 1.00 77.00 207 ILE A C 1
ATOM 1675 O O . ILE A 1 207 ? -3.538 -22.070 15.216 1.00 77.00 207 ILE A O 1
ATOM 1679 N N . CYS A 1 208 ? -5.411 -21.087 14.454 1.00 74.88 208 CYS A N 1
ATOM 1680 C CA . CYS A 1 208 ? -6.339 -21.704 15.392 1.00 74.88 208 CYS A CA 1
ATOM 1681 C C . CYS A 1 208 ? -7.728 -21.844 14.762 1.00 74.88 208 CYS A C 1
ATOM 1683 O O . CYS A 1 208 ? -7.980 -21.368 13.655 1.00 74.88 208 CYS A O 1
ATOM 1685 N N . SER A 1 209 ? -8.632 -22.525 15.461 1.00 76.94 209 SER A N 1
ATOM 1686 C CA . SER A 1 209 ? -10.025 -22.626 15.023 1.00 76.94 209 SER A CA 1
ATOM 1687 C C . SER A 1 209 ? -10.765 -21.286 15.145 1.00 76.94 209 SER A C 1
ATOM 1689 O O . SER A 1 209 ? -10.418 -20.433 15.964 1.00 76.94 209 SER A O 1
ATOM 1691 N N . GLU A 1 210 ? -11.837 -21.113 14.364 1.00 78.62 210 GLU A N 1
ATOM 1692 C CA . GLU A 1 210 ? -12.700 -19.923 14.442 1.00 78.62 210 GLU A CA 1
ATOM 1693 C C . GLU A 1 210 ? -13.293 -19.737 15.849 1.00 78.62 210 GLU A C 1
ATOM 1695 O O . GLU A 1 210 ? -13.382 -18.612 16.337 1.00 78.62 210 GLU A O 1
ATOM 1700 N N . GLU A 1 211 ? -13.630 -20.835 16.531 1.00 74.88 211 GLU A N 1
ATOM 1701 C CA . GLU A 1 211 ? -14.144 -20.820 17.905 1.00 74.88 211 GLU A CA 1
ATOM 1702 C C . GLU A 1 211 ? -13.099 -20.286 18.900 1.00 74.88 211 GLU A C 1
ATOM 1704 O O . GLU A 1 211 ? -13.406 -19.416 19.714 1.00 74.88 211 GLU A O 1
ATOM 1709 N N . GLU A 1 212 ? -11.845 -20.741 18.805 1.00 68.44 212 GLU A N 1
ATOM 1710 C CA . GLU A 1 212 ? -10.741 -20.245 19.639 1.00 68.44 212 GLU A CA 1
ATOM 1711 C C . GLU A 1 212 ? -10.418 -18.777 19.348 1.00 68.44 212 GLU A C 1
ATOM 1713 O O . GLU A 1 212 ? -10.160 -17.995 20.266 1.00 68.44 212 GLU A O 1
ATOM 1718 N N . ALA A 1 213 ? -10.458 -18.381 18.074 1.00 68.62 213 ALA A N 1
ATOM 1719 C CA . ALA A 1 213 ? -10.258 -16.997 17.673 1.00 68.62 213 ALA A CA 1
ATOM 1720 C C . ALA A 1 213 ? -11.357 -16.075 18.218 1.00 68.62 213 ALA A C 1
ATOM 1722 O O . ALA A 1 213 ? -11.065 -14.947 18.618 1.00 68.62 213 ALA A O 1
ATOM 1723 N N . GLU A 1 214 ? -12.610 -16.533 18.258 1.00 69.19 214 GLU A N 1
ATOM 1724 C CA . GLU A 1 214 ? -13.720 -15.743 18.790 1.00 69.19 214 GLU A CA 1
ATOM 1725 C C . GLU A 1 214 ? -13.620 -15.580 20.313 1.00 69.19 214 GLU A C 1
ATOM 1727 O O . GLU A 1 214 ? -13.804 -14.473 20.815 1.00 69.19 214 GLU A O 1
ATOM 1732 N N . LEU A 1 215 ? -13.201 -16.624 21.038 1.00 64.62 215 LEU A N 1
ATOM 1733 C CA . LEU A 1 215 ? -12.934 -16.547 22.481 1.00 64.62 215 LEU A CA 1
ATOM 1734 C C . LEU A 1 215 ? -11.830 -15.532 22.825 1.00 64.62 215 LEU A C 1
ATOM 1736 O O . LEU A 1 215 ? -11.911 -14.842 23.840 1.00 64.62 215 LEU A O 1
ATOM 1740 N N . LEU A 1 216 ? -10.807 -15.397 21.974 1.00 63.53 216 LEU A N 1
ATOM 1741 C CA . LEU A 1 216 ? -9.750 -14.395 22.158 1.00 63.53 216 LEU A CA 1
ATOM 1742 C C . LEU A 1 216 ? -10.260 -12.958 21.954 1.00 63.53 216 LEU A C 1
ATOM 1744 O O . LEU A 1 216 ? -9.759 -12.037 22.605 1.00 63.53 216 LEU A O 1
ATOM 1748 N N . LYS A 1 217 ? -11.273 -12.745 21.102 1.00 62.81 217 LYS A N 1
ATOM 1749 C CA . LYS A 1 217 ? -11.850 -11.410 20.849 1.00 62.81 217 LYS A CA 1
ATOM 1750 C C . LYS A 1 217 ? -12.627 -10.850 22.037 1.00 62.81 217 LYS A C 1
ATOM 1752 O O . LYS A 1 217 ? -12.739 -9.629 22.137 1.00 62.81 217 LYS A O 1
ATOM 1757 N N . ASP A 1 218 ? -13.126 -11.700 22.931 1.00 55.75 218 ASP A N 1
ATOM 1758 C CA . ASP A 1 218 ? -13.868 -11.273 24.126 1.00 55.75 218 ASP A CA 1
ATOM 1759 C C . ASP A 1 218 ? -12.983 -10.565 25.168 1.00 55.75 218 ASP A C 1
ATOM 1761 O O . ASP A 1 218 ? -13.494 -9.932 26.090 1.00 55.75 218 ASP A O 1
ATOM 1765 N N . SER A 1 219 ? -11.656 -10.613 25.002 1.00 54.19 219 SER A N 1
ATOM 1766 C CA . SER A 1 219 ? -10.689 -9.889 25.840 1.00 54.1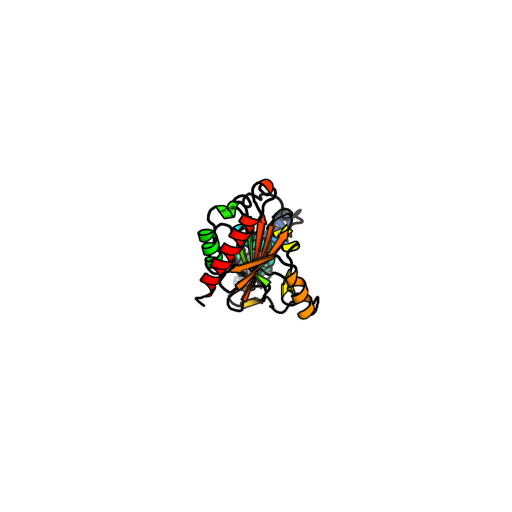9 219 SER A CA 1
ATOM 1767 C C . SER A 1 219 ? -10.424 -8.438 25.401 1.00 54.19 219 SER A C 1
ATOM 1769 O O . SER A 1 219 ? -9.704 -7.713 26.088 1.00 54.19 219 SER A O 1
ATOM 1771 N N . LEU A 1 220 ? -10.984 -8.005 24.266 1.00 63.62 220 LEU A N 1
ATOM 1772 C CA . LEU A 1 220 ? -10.762 -6.672 23.699 1.00 63.62 220 LEU A CA 1
ATOM 1773 C C . LEU A 1 220 ? -11.736 -5.633 24.274 1.00 63.62 220 LEU A C 1
ATOM 1775 O O . LEU A 1 220 ? -12.885 -5.943 24.585 1.00 63.62 220 LEU A O 1
ATOM 1779 N N . LEU A 1 221 ? -11.296 -4.374 24.356 1.00 60.78 221 LEU A N 1
ATOM 1780 C CA . LEU A 1 221 ? -12.163 -3.249 24.725 1.00 60.78 221 LEU A CA 1
ATOM 1781 C C . LEU A 1 221 ? -13.242 -3.055 23.655 1.00 60.78 221 LEU A C 1
ATOM 1783 O O . LEU A 1 221 ? -12.932 -3.091 22.466 1.00 60.78 221 LEU A O 1
ATOM 1787 N N . VAL A 1 222 ? -14.496 -2.834 24.057 1.00 70.81 222 VAL A N 1
ATOM 1788 C CA . VAL A 1 222 ? -15.635 -2.729 23.130 1.00 70.81 222 VAL A CA 1
ATOM 1789 C C . VAL A 1 222 ? -16.298 -1.354 23.226 1.00 70.81 222 VAL A C 1
ATOM 1791 O O . VAL A 1 222 ? -16.716 -0.948 24.306 1.00 70.81 222 VAL A O 1
ATOM 1794 N N . ASP A 1 223 ? -16.457 -0.687 22.083 1.00 72.06 223 ASP A N 1
ATOM 1795 C CA . ASP A 1 223 ? -17.331 0.481 21.881 1.00 72.06 223 ASP A CA 1
ATOM 1796 C C . ASP A 1 223 ? -18.349 0.179 20.765 1.00 72.06 223 ASP A C 1
ATOM 1798 O O . ASP A 1 223 ? -18.384 -0.915 20.191 1.00 72.06 223 ASP A O 1
ATOM 1802 N N . THR A 1 224 ? -19.205 1.146 20.452 1.00 67.62 224 THR A N 1
ATOM 1803 C CA . THR A 1 224 ? -20.234 1.044 19.424 1.00 67.62 224 THR A CA 1
ATOM 1804 C C . THR A 1 224 ? -20.165 2.182 18.411 1.00 67.62 224 THR A C 1
ATOM 1806 O O . THR A 1 224 ? -19.902 3.342 18.741 1.00 67.62 224 THR A O 1
ATOM 1809 N N . LEU A 1 225 ? -20.444 1.834 17.157 1.00 63.75 225 LEU A N 1
ATOM 1810 C CA . LEU A 1 225 ? -20.688 2.758 16.059 1.00 63.75 225 LEU A CA 1
ATOM 1811 C C . LEU A 1 225 ? -22.055 2.451 15.448 1.00 63.75 225 LEU A C 1
ATOM 1813 O O . LEU A 1 225 ? -22.200 1.517 14.654 1.00 63.75 225 LEU A O 1
ATOM 1817 N N . GLY A 1 226 ? -23.076 3.197 15.877 1.00 70.19 226 GLY A N 1
ATOM 1818 C CA . GLY A 1 226 ? -24.469 2.801 15.658 1.00 70.19 226 GLY A CA 1
ATOM 1819 C C . GLY A 1 226 ? -24.720 1.407 16.243 1.00 70.19 226 GLY A C 1
ATOM 1820 O O . GLY A 1 226 ? -24.381 1.151 17.395 1.00 70.19 226 GLY A O 1
ATOM 1821 N N . ASP A 1 227 ? -25.229 0.483 15.425 1.00 66.94 227 ASP A N 1
ATOM 1822 C CA . ASP A 1 227 ? -25.489 -0.910 15.827 1.00 66.94 227 ASP A CA 1
ATOM 1823 C C . ASP A 1 227 ? -24.254 -1.832 15.715 1.00 66.94 227 ASP A C 1
ATOM 1825 O O . ASP A 1 227 ? -24.347 -3.044 15.934 1.00 66.94 227 ASP A O 1
ATOM 1829 N N . LYS A 1 228 ? -23.087 -1.304 15.316 1.00 72.00 228 LYS A N 1
ATOM 1830 C CA . LYS A 1 228 ? -21.859 -2.093 15.121 1.00 72.00 228 LYS A CA 1
ATOM 1831 C C . LYS A 1 228 ? -20.966 -2.033 16.352 1.00 72.00 228 LYS A C 1
ATOM 1833 O O . LYS A 1 228 ? -20.784 -0.974 16.940 1.00 72.00 228 LYS A O 1
ATOM 1838 N N . LYS A 1 229 ? -20.364 -3.170 16.710 1.00 74.44 229 LYS A N 1
ATOM 1839 C CA . LYS A 1 229 ? -19.339 -3.243 17.760 1.00 74.44 229 LYS A CA 1
ATOM 1840 C C . LYS A 1 229 ? -17.977 -2.883 17.174 1.00 74.44 229 LYS A C 1
ATOM 1842 O O . LYS A 1 229 ? -17.548 -3.534 16.222 1.00 74.44 229 LYS A O 1
ATOM 1847 N N . ILE A 1 230 ? -17.301 -1.912 17.779 1.00 73.81 230 ILE A N 1
ATOM 1848 C CA . ILE A 1 230 ? -15.882 -1.642 17.554 1.00 73.81 230 ILE A CA 1
ATOM 1849 C C . ILE A 1 230 ? -15.100 -2.325 18.668 1.00 73.81 230 ILE A C 1
ATOM 1851 O O . ILE A 1 230 ? -15.439 -2.176 19.840 1.00 73.81 230 ILE A O 1
ATOM 1855 N N . ARG A 1 231 ? -14.062 -3.077 18.308 1.00 77.31 231 ARG A N 1
ATOM 1856 C CA . ARG A 1 231 ? -13.141 -3.693 19.263 1.00 77.31 231 ARG A CA 1
ATOM 1857 C C . ARG A 1 231 ? -11.779 -3.031 19.171 1.00 77.31 231 ARG A C 1
ATOM 1859 O O . ARG A 1 231 ? -11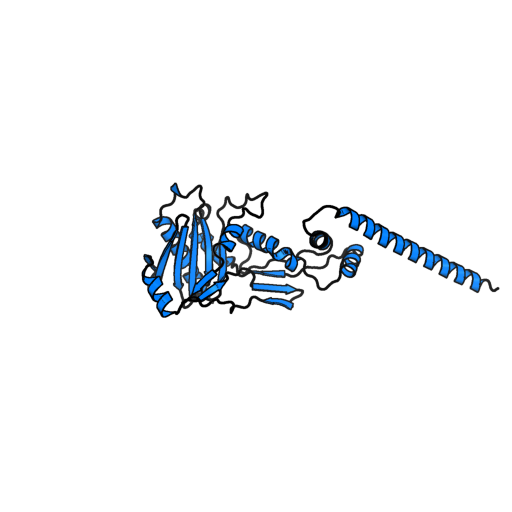.244 -2.935 18.071 1.00 77.31 231 ARG A O 1
ATOM 1866 N N . TYR A 1 232 ? -11.213 -2.630 20.300 1.00 71.75 232 TYR A N 1
ATOM 1867 C CA . TYR A 1 232 ? -9.904 -1.994 20.362 1.00 71.75 232 TYR A CA 1
ATOM 1868 C C . TYR A 1 232 ? -8.861 -2.905 20.990 1.00 71.75 232 TYR A C 1
ATOM 1870 O O . TYR A 1 232 ? -9.117 -3.594 21.982 1.00 71.75 232 TYR A O 1
ATOM 1878 N N . LYS A 1 233 ? -7.655 -2.829 20.438 1.00 72.62 233 LYS A N 1
ATOM 1879 C CA . LYS A 1 233 ? -6.427 -3.302 21.060 1.00 72.62 233 LYS A CA 1
ATOM 1880 C C . LYS A 1 233 ? -5.455 -2.134 21.149 1.00 72.62 233 LYS A C 1
ATOM 1882 O O . LYS A 1 233 ? -5.151 -1.520 20.131 1.00 72.62 233 LYS A O 1
ATOM 1887 N N . ILE A 1 234 ? -5.011 -1.832 22.362 1.00 68.38 234 ILE A N 1
ATOM 1888 C CA . ILE A 1 234 ? -4.104 -0.719 22.646 1.00 68.38 234 ILE A CA 1
ATOM 1889 C C . ILE A 1 234 ? -2.695 -1.276 22.788 1.00 68.38 234 ILE A C 1
ATOM 1891 O O . ILE A 1 234 ? -2.494 -2.336 23.386 1.00 68.38 234 ILE A O 1
ATOM 1895 N N . TYR A 1 235 ? -1.750 -0.550 22.219 1.00 68.69 235 TYR A N 1
ATOM 1896 C CA . TYR A 1 235 ? -0.324 -0.809 22.277 1.00 68.69 235 TYR A CA 1
ATOM 1897 C C . TYR A 1 235 ? 0.371 0.402 22.900 1.00 68.69 235 TYR A C 1
ATOM 1899 O O . TYR A 1 235 ? -0.201 1.490 22.964 1.00 68.69 235 TYR A O 1
ATOM 1907 N N . ASP A 1 236 ? 1.626 0.230 23.307 1.00 63.22 236 ASP A N 1
ATOM 1908 C CA . ASP A 1 236 ? 2.448 1.325 23.843 1.00 63.22 236 ASP A CA 1
ATOM 1909 C C . ASP A 1 236 ? 2.684 2.449 22.811 1.00 63.22 236 ASP A C 1
ATOM 1911 O O . ASP A 1 236 ? 3.136 3.542 23.150 1.00 63.22 236 ASP A O 1
ATOM 1915 N N . ASP A 1 237 ? 2.423 2.177 21.531 1.00 64.50 237 ASP A N 1
ATOM 1916 C CA . ASP A 1 237 ? 2.673 3.059 20.397 1.00 64.50 237 ASP A CA 1
ATOM 1917 C C . ASP A 1 237 ? 1.459 3.337 19.503 1.00 64.50 237 ASP A C 1
ATOM 1919 O O . ASP A 1 237 ? 1.598 4.000 18.474 1.00 64.50 237 ASP A O 1
ATOM 1923 N N . GLY A 1 238 ? 0.264 2.891 19.890 1.00 70.94 238 GLY A N 1
ATOM 1924 C CA . GLY A 1 238 ? -0.926 3.135 19.086 1.00 70.94 238 GLY A CA 1
ATOM 1925 C C . GLY A 1 238 ? -2.143 2.316 19.483 1.00 70.94 238 GLY A C 1
ATOM 1926 O O . GLY A 1 238 ? -2.220 1.709 20.551 1.00 70.94 238 GLY A O 1
ATOM 1927 N N . ILE A 1 239 ? -3.121 2.288 18.583 1.00 73.88 239 ILE A N 1
ATOM 1928 C CA . ILE A 1 239 ? -4.366 1.544 18.753 1.00 73.88 239 ILE A CA 1
ATOM 1929 C C . ILE A 1 239 ? -4.775 0.882 17.438 1.00 73.88 239 ILE A C 1
ATOM 1931 O O . ILE A 1 239 ? -4.725 1.492 16.371 1.00 73.88 239 ILE A O 1
ATOM 1935 N N . SER A 1 240 ? -5.236 -0.363 17.515 1.00 75.69 240 SER A N 1
ATOM 1936 C CA . SER A 1 240 ? -5.952 -1.016 16.418 1.00 75.69 240 SER A CA 1
ATOM 1937 C C . SER A 1 240 ? -7.424 -1.156 16.780 1.00 75.69 240 SER A C 1
ATOM 1939 O O . SER A 1 240 ? -7.764 -1.732 17.814 1.00 75.69 240 SER A O 1
ATOM 1941 N N . ALA A 1 241 ? -8.296 -0.653 15.915 1.00 77.00 241 ALA A N 1
ATOM 1942 C CA . ALA A 1 241 ? -9.741 -0.761 15.997 1.00 77.00 241 ALA A CA 1
ATOM 1943 C C . ALA A 1 241 ? -10.265 -1.700 14.906 1.00 77.00 241 ALA A C 1
ATOM 1945 O O . ALA A 1 241 ? -9.924 -1.563 13.732 1.00 77.00 241 ALA A O 1
ATOM 1946 N N . TYR A 1 242 ? -11.134 -2.630 15.290 1.00 77.62 242 TYR A N 1
ATOM 1947 C CA . TYR A 1 242 ? -11.726 -3.632 14.409 1.00 77.62 242 TYR A CA 1
ATOM 1948 C C . TYR A 1 242 ? -13.242 -3.499 14.418 1.00 77.62 242 TYR A C 1
ATOM 1950 O O . TYR A 1 242 ? -13.858 -3.466 15.487 1.00 77.62 242 TYR A O 1
ATOM 1958 N N . SER A 1 243 ? -13.857 -3.474 13.238 1.00 76.00 243 SER A N 1
ATOM 1959 C CA . SER A 1 243 ? -15.313 -3.434 13.109 1.00 76.00 2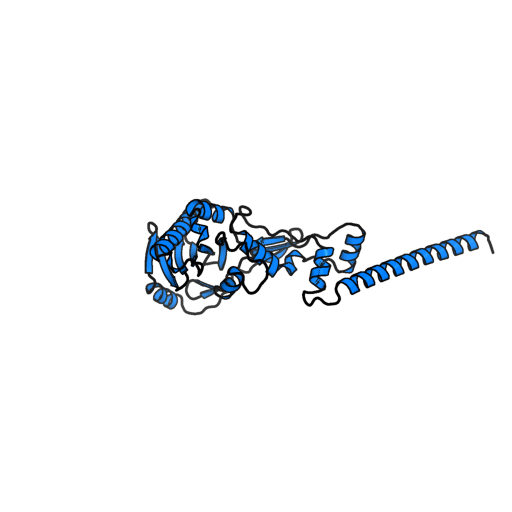43 SER A CA 1
ATOM 1960 C C . SER A 1 243 ? -15.793 -4.190 11.874 1.00 76.00 243 SER A C 1
ATOM 1962 O O . SER A 1 243 ? -15.122 -4.228 10.843 1.00 76.00 243 SER A O 1
ATOM 1964 N N . ASN A 1 244 ? -16.990 -4.768 11.985 1.00 71.38 244 ASN A N 1
ATOM 1965 C CA . ASN A 1 244 ? -17.698 -5.365 10.858 1.00 71.38 244 ASN A CA 1
ATOM 1966 C C . ASN A 1 244 ? -18.699 -4.347 10.313 1.00 71.38 244 ASN A C 1
ATOM 1968 O O . ASN A 1 244 ? -19.755 -4.107 10.910 1.00 71.38 244 ASN A O 1
ATOM 1972 N N . ILE A 1 245 ? -18.382 -3.762 9.166 1.00 65.62 245 ILE A N 1
ATOM 1973 C CA . ILE A 1 245 ? -19.157 -2.710 8.516 1.00 65.62 245 ILE A CA 1
ATOM 1974 C C . ILE A 1 245 ? -19.646 -3.260 7.176 1.00 65.62 245 ILE A C 1
ATOM 1976 O O . ILE A 1 245 ? -18.841 -3.631 6.333 1.00 65.62 245 ILE A O 1
ATOM 1980 N N . GLN A 1 246 ? -20.971 -3.330 6.986 1.00 56.78 246 GLN A N 1
ATOM 1981 C CA . GLN A 1 246 ? -21.598 -3.761 5.719 1.00 56.78 246 GLN A CA 1
ATOM 1982 C C . GLN A 1 246 ? -21.049 -5.098 5.184 1.00 56.78 246 GLN A C 1
ATOM 1984 O O . GLN A 1 246 ? -20.618 -5.201 4.041 1.00 56.78 246 GLN A O 1
ATOM 1989 N N . ASP A 1 247 ? -21.011 -6.116 6.049 1.00 63.66 247 ASP A N 1
ATOM 1990 C CA . ASP A 1 247 ? -20.482 -7.461 5.762 1.00 63.66 247 ASP A CA 1
ATOM 1991 C C . ASP A 1 247 ? -18.989 -7.517 5.385 1.00 63.66 247 ASP A C 1
ATOM 1993 O O . ASP A 1 247 ? -18.474 -8.574 5.009 1.00 63.66 247 ASP A O 1
ATOM 1997 N N . ARG A 1 248 ? -18.267 -6.401 5.547 1.00 64.94 248 ARG A N 1
ATOM 1998 C CA . ARG A 1 248 ? -16.812 -6.318 5.435 1.00 64.94 248 ARG A CA 1
ATOM 1999 C C . ARG A 1 248 ? -16.190 -6.152 6.812 1.00 64.94 248 ARG A C 1
ATOM 2001 O O . ARG A 1 248 ? -16.618 -5.329 7.621 1.00 64.94 248 ARG A O 1
ATOM 2008 N N . SER A 1 249 ? -15.162 -6.945 7.064 1.00 76.62 249 SER A N 1
ATOM 2009 C CA . SER A 1 249 ? -14.321 -6.814 8.245 1.00 76.62 249 SER A CA 1
ATOM 2010 C C . SER A 1 249 ? -13.229 -5.790 7.931 1.00 76.62 249 SER A C 1
ATOM 2012 O O . SER A 1 249 ? -12.476 -5.962 6.970 1.00 76.62 249 SER A O 1
ATOM 2014 N N . VAL A 1 250 ? -13.156 -4.716 8.713 1.00 81.69 250 VAL A N 1
ATOM 2015 C CA . VAL A 1 250 ? -12.182 -3.631 8.530 1.00 81.69 250 VAL A CA 1
ATOM 2016 C C . VAL A 1 250 ? -11.372 -3.471 9.799 1.00 81.69 250 VAL A C 1
ATOM 2018 O O . VAL A 1 250 ? -11.926 -3.503 10.903 1.00 81.69 250 VAL A O 1
ATOM 2021 N N . ALA A 1 251 ? -10.069 -3.266 9.631 1.00 80.56 251 ALA A N 1
ATOM 2022 C CA . ALA A 1 251 ? -9.196 -2.856 10.715 1.00 80.56 251 ALA A CA 1
ATOM 2023 C C . ALA A 1 251 ? -8.550 -1.512 10.398 1.00 80.56 251 ALA A C 1
ATOM 2025 O O . ALA A 1 251 ? -7.980 -1.312 9.321 1.00 80.56 251 ALA A O 1
ATOM 2026 N N . VAL A 1 252 ? -8.630 -0.612 11.370 1.00 82.62 252 VAL A N 1
ATOM 2027 C CA . VAL A 1 252 ? -7.946 0.676 11.383 1.00 82.62 252 VAL A CA 1
ATOM 2028 C C . VAL A 1 252 ? -6.862 0.597 12.438 1.00 82.62 252 VAL A C 1
ATOM 2030 O O . VAL A 1 252 ? -7.141 0.255 13.582 1.00 82.62 252 VAL A O 1
ATOM 2033 N N . THR A 1 253 ? -5.630 0.902 12.064 1.00 79.75 253 THR A N 1
ATOM 2034 C CA . THR A 1 253 ? -4.515 1.033 12.999 1.00 79.75 253 THR A CA 1
ATOM 2035 C C . THR A 1 253 ? -4.031 2.472 12.967 1.00 79.75 253 THR A C 1
ATOM 2037 O O . THR A 1 253 ? -3.709 2.988 11.900 1.00 79.75 253 THR A O 1
ATOM 2040 N N . ILE A 1 254 ? -4.037 3.109 14.134 1.00 77.88 254 ILE A N 1
ATOM 2041 C CA . ILE A 1 254 ? -3.532 4.459 14.371 1.00 77.88 254 ILE A CA 1
ATOM 2042 C C . ILE A 1 254 ? -2.238 4.310 15.162 1.00 77.88 254 ILE A C 1
ATOM 2044 O O . ILE A 1 254 ? -2.240 3.678 16.221 1.00 77.88 254 ILE A O 1
ATOM 2048 N N . ILE A 1 255 ? -1.149 4.873 14.654 1.00 75.31 255 ILE A N 1
ATOM 2049 C CA . ILE A 1 255 ? 0.172 4.819 15.286 1.00 75.31 255 ILE A CA 1
ATOM 2050 C C . ILE A 1 255 ? 0.576 6.237 15.657 1.00 75.31 255 ILE A C 1
ATOM 2052 O O . ILE A 1 255 ? 0.450 7.144 14.840 1.00 75.31 255 ILE A O 1
ATOM 2056 N N . VAL A 1 256 ? 1.063 6.422 16.882 1.00 70.44 256 VAL A N 1
ATOM 2057 C CA . VAL A 1 256 ? 1.540 7.720 17.370 1.00 70.44 256 VAL A CA 1
ATOM 2058 C C . VAL A 1 256 ? 3.048 7.803 17.192 1.00 70.44 256 VAL A C 1
ATOM 2060 O O . VAL A 1 256 ? 3.771 6.897 17.614 1.00 70.44 256 VAL A O 1
ATOM 2063 N N . HIS A 1 257 ? 3.539 8.898 16.612 1.00 68.50 257 HIS A N 1
ATOM 2064 C CA . HIS A 1 257 ? 4.979 9.142 16.542 1.00 68.50 257 HIS A CA 1
ATOM 2065 C C . HIS A 1 257 ? 5.580 9.291 17.950 1.00 68.50 257 HIS A C 1
ATOM 2067 O O . HIS A 1 257 ? 4.983 9.905 18.836 1.00 68.50 257 HIS A O 1
ATOM 2073 N N . ASP A 1 258 ? 6.768 8.715 18.164 1.00 59.84 258 ASP A N 1
ATOM 2074 C CA . ASP A 1 258 ? 7.416 8.642 19.483 1.00 59.84 258 ASP A CA 1
ATOM 2075 C C . ASP A 1 258 ? 7.607 10.019 20.143 1.00 59.84 258 ASP A C 1
ATOM 2077 O O . ASP A 1 258 ? 7.539 10.127 21.365 1.00 59.84 258 ASP A O 1
ATOM 2081 N N . ASP A 1 259 ? 7.792 11.080 19.357 1.00 61.12 259 ASP A N 1
ATOM 2082 C CA . ASP A 1 259 ? 7.972 12.454 19.834 1.00 61.12 259 ASP A CA 1
ATOM 2083 C C . ASP A 1 259 ? 6.666 13.142 20.273 1.00 61.12 259 ASP A C 1
ATOM 2085 O O . ASP A 1 259 ? 6.714 14.250 20.808 1.00 61.12 259 ASP A O 1
ATOM 2089 N N . LYS A 1 260 ? 5.511 12.497 20.058 1.00 61.03 260 LYS A N 1
ATOM 2090 C CA . LYS A 1 260 ? 4.162 13.006 20.372 1.00 61.03 260 LYS A CA 1
ATOM 2091 C C . LYS A 1 260 ? 3.384 12.128 21.354 1.00 61.03 260 LYS A C 1
ATOM 2093 O O . LYS A 1 260 ? 2.251 12.458 21.701 1.00 61.03 260 LYS A O 1
ATOM 2098 N N . LYS A 1 261 ? 3.973 11.021 21.820 1.00 61.84 261 LYS A N 1
ATOM 2099 C CA . LYS A 1 261 ? 3.312 10.048 22.710 1.00 61.84 261 LYS A CA 1
ATOM 2100 C C . LYS A 1 261 ? 2.826 10.644 24.026 1.00 61.84 261 LYS A C 1
ATOM 2102 O O . LYS A 1 261 ? 1.739 10.293 24.473 1.00 61.84 261 LYS A O 1
ATOM 2107 N N . ASP A 1 262 ? 3.594 11.556 24.614 1.00 59.84 262 ASP A N 1
ATOM 2108 C CA . ASP A 1 262 ? 3.247 12.174 25.901 1.00 59.84 262 ASP A CA 1
ATOM 2109 C C . ASP A 1 262 ? 2.080 13.176 25.788 1.00 59.84 262 ASP A C 1
ATOM 2111 O O . ASP A 1 262 ? 1.440 13.498 26.791 1.00 59.84 262 ASP A O 1
ATOM 2115 N N . ASP A 1 263 ? 1.768 13.633 24.570 1.00 58.75 263 ASP A N 1
ATOM 2116 C CA . ASP A 1 263 ? 0.739 14.641 24.296 1.00 58.75 263 ASP A CA 1
ATOM 2117 C C . ASP A 1 263 ? -0.618 14.028 23.906 1.00 58.75 263 ASP A C 1
ATOM 2119 O O . ASP A 1 263 ? -1.631 14.733 23.850 1.00 58.75 263 ASP A O 1
ATOM 2123 N N . ILE A 1 264 ? -0.668 12.718 23.634 1.00 65.00 264 ILE A N 1
ATOM 2124 C CA . ILE A 1 264 ? -1.851 12.052 23.083 1.00 65.00 264 ILE A CA 1
ATOM 2125 C C . ILE A 1 264 ? -2.408 11.019 24.057 1.00 65.00 264 ILE A C 1
ATOM 2127 O O . ILE A 1 264 ? -1.798 10.000 24.366 1.00 65.00 264 ILE A O 1
ATOM 2131 N N . ILE A 1 265 ? -3.640 11.267 24.500 1.00 68.38 265 ILE A N 1
ATOM 2132 C CA . ILE A 1 265 ? -4.378 10.356 25.373 1.00 68.38 265 ILE A CA 1
ATOM 2133 C C . ILE A 1 265 ? -5.131 9.287 24.571 1.00 68.38 265 ILE A C 1
ATOM 2135 O O . ILE A 1 265 ? -5.641 9.537 23.479 1.00 68.38 265 ILE A O 1
ATOM 2139 N N . GLU A 1 266 ? -5.274 8.099 25.154 1.00 72.31 266 GLU A N 1
ATOM 2140 C CA . GLU A 1 266 ? -5.943 6.932 24.558 1.00 72.31 266 GLU A CA 1
ATOM 2141 C C . GLU A 1 266 ? -7.332 7.239 23.973 1.00 72.31 266 GLU A C 1
ATOM 2143 O O . GLU A 1 266 ? -7.654 6.821 22.859 1.00 72.31 266 GLU A O 1
ATOM 2148 N N . SER A 1 267 ? -8.140 8.031 24.684 1.00 72.69 267 SER A N 1
ATOM 2149 C CA . SER A 1 267 ? -9.485 8.411 24.239 1.00 72.69 267 SER A CA 1
ATOM 2150 C C . SER A 1 267 ? -9.479 9.220 22.940 1.00 72.69 267 SER A C 1
ATOM 2152 O O . SER A 1 267 ? -10.450 9.191 22.185 1.00 72.69 267 SER A O 1
ATOM 2154 N N . TYR A 1 268 ? -8.397 9.952 22.670 1.00 76.25 268 TYR A N 1
ATOM 2155 C CA . TYR A 1 268 ? -8.243 10.700 21.429 1.00 76.25 268 TYR A CA 1
ATOM 2156 C C . TYR A 1 268 ? -7.928 9.765 20.259 1.00 76.25 268 TYR A C 1
ATOM 2158 O O . TYR A 1 268 ? -8.576 9.854 19.220 1.00 76.25 268 TYR A O 1
ATOM 2166 N N . MET A 1 269 ? -7.048 8.779 20.454 1.00 76.06 269 MET A N 1
ATOM 2167 C CA . MET A 1 269 ? -6.785 7.755 19.435 1.00 76.06 269 MET A CA 1
ATOM 2168 C C . MET A 1 269 ? -8.032 6.916 19.116 1.00 76.06 269 MET A C 1
ATOM 2170 O O . MET A 1 269 ? -8.293 6.603 17.956 1.00 76.06 269 MET A O 1
ATOM 2174 N N . GLN A 1 270 ? -8.842 6.591 20.131 1.00 78.69 270 GLN A N 1
ATOM 2175 C CA . GLN A 1 270 ? -10.132 5.914 19.944 1.00 78.69 270 GLN A CA 1
ATOM 2176 C C . GLN A 1 270 ? -11.104 6.752 19.106 1.00 78.69 270 GLN A C 1
ATOM 2178 O O . GLN A 1 270 ? -11.741 6.214 18.201 1.00 78.69 270 GLN A O 1
ATOM 2183 N N . LYS A 1 271 ? -11.190 8.067 19.364 1.00 84.50 271 LYS A N 1
ATOM 2184 C CA . LYS A 1 271 ? -11.993 8.999 18.557 1.00 84.50 271 LYS A CA 1
ATOM 2185 C C . LYS A 1 271 ? -11.537 8.983 17.095 1.00 84.50 271 LYS A C 1
ATOM 2187 O O . LYS A 1 271 ? -12.369 8.759 16.224 1.00 84.50 271 LYS A O 1
ATOM 2192 N N . VAL A 1 272 ? -10.238 9.139 16.829 1.00 84.12 272 VAL A N 1
ATOM 2193 C CA . VAL A 1 272 ? -9.693 9.130 15.458 1.00 84.12 272 VAL A CA 1
ATOM 2194 C C . VAL A 1 272 ? -10.003 7.805 14.758 1.00 84.12 272 VAL A C 1
ATOM 2196 O O . VAL A 1 272 ? -10.527 7.798 13.648 1.00 84.12 272 VAL A O 1
ATOM 2199 N N . ALA A 1 273 ? -9.760 6.667 15.414 1.00 84.44 273 ALA A N 1
ATOM 2200 C CA . ALA A 1 273 ? -10.069 5.359 14.842 1.00 84.44 273 ALA A CA 1
ATOM 2201 C C . ALA A 1 273 ? -11.569 5.190 14.530 1.00 84.44 273 ALA A C 1
ATOM 2203 O O . ALA A 1 273 ? -11.930 4.610 13.504 1.00 84.44 273 ALA A O 1
ATOM 2204 N N . LYS A 1 274 ? -12.448 5.724 15.386 1.00 84.50 274 LYS A N 1
ATOM 2205 C CA . LYS A 1 274 ? -13.897 5.747 15.162 1.00 84.50 274 LYS A CA 1
ATOM 2206 C C . LYS A 1 274 ? -14.279 6.632 13.977 1.00 84.50 274 LYS A C 1
ATOM 2208 O O . LYS A 1 274 ? -15.049 6.180 13.135 1.00 84.50 274 LYS A O 1
ATOM 2213 N N . ASP A 1 275 ? -13.701 7.826 13.874 1.00 87.50 275 ASP A N 1
ATOM 2214 C CA . ASP A 1 275 ? -13.925 8.750 12.759 1.00 87.50 275 ASP A CA 1
ATOM 2215 C C . ASP A 1 275 ? -13.486 8.121 11.421 1.00 87.50 275 ASP A C 1
ATOM 2217 O O . ASP A 1 275 ? -14.219 8.201 10.436 1.00 87.50 275 ASP A O 1
ATOM 2221 N N . VAL A 1 276 ? -12.354 7.40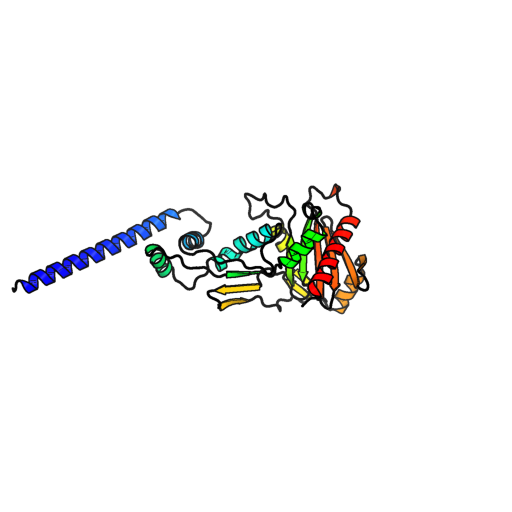3 11.382 1.00 86.56 276 VAL A N 1
ATOM 2222 C CA . VAL A 1 276 ? -11.925 6.637 10.192 1.00 86.56 276 VAL A CA 1
ATOM 2223 C C . VAL A 1 276 ? -12.945 5.549 9.832 1.00 86.56 276 VAL A C 1
ATOM 2225 O O . VAL A 1 276 ? -13.309 5.395 8.665 1.00 86.56 276 VAL A O 1
ATOM 2228 N N . LEU A 1 277 ? -13.422 4.781 10.817 1.00 85.50 277 LEU A N 1
ATOM 2229 C CA . LEU A 1 277 ? -14.422 3.730 10.591 1.00 85.50 277 LEU A CA 1
ATOM 2230 C C . LEU A 1 277 ? -15.767 4.302 10.112 1.00 85.50 277 LEU A C 1
ATOM 2232 O O . LEU A 1 277 ? -16.448 3.663 9.307 1.00 85.50 277 LEU A O 1
ATOM 2236 N N . GLU A 1 278 ? -16.146 5.497 10.567 1.00 84.69 278 GLU A N 1
ATOM 2237 C CA . GLU A 1 278 ? -17.317 6.226 10.069 1.00 84.69 278 GLU A CA 1
ATOM 2238 C C . GLU A 1 278 ? -17.181 6.583 8.592 1.00 84.69 278 GLU A C 1
ATOM 2240 O O . GLU A 1 278 ? -18.112 6.330 7.825 1.00 84.69 278 GLU A O 1
ATOM 2245 N N . VAL A 1 279 ? -16.020 7.108 8.186 1.00 86.56 279 VAL A N 1
ATOM 2246 C CA . VAL A 1 279 ? -15.734 7.400 6.774 1.00 86.56 279 VAL A CA 1
ATOM 2247 C C . VAL A 1 279 ? -15.820 6.121 5.950 1.00 86.56 279 VAL A C 1
ATOM 2249 O O . VAL A 1 279 ? -16.516 6.104 4.938 1.00 86.56 279 VAL A O 1
ATOM 2252 N N . TYR A 1 280 ? -15.221 5.014 6.413 1.00 83.06 280 TYR A N 1
ATOM 2253 C CA . TYR A 1 280 ? -15.337 3.727 5.716 1.00 83.06 280 TYR A CA 1
ATOM 2254 C C . TYR A 1 280 ? -16.799 3.334 5.514 1.00 83.06 280 TYR A C 1
ATOM 2256 O O . TYR A 1 280 ? -17.203 2.966 4.413 1.00 83.06 280 TYR A O 1
ATOM 2264 N N . ALA A 1 281 ? -17.610 3.430 6.571 1.00 80.50 281 ALA A N 1
ATOM 2265 C CA . ALA A 1 281 ? -19.021 3.072 6.535 1.00 80.50 281 ALA A CA 1
ATOM 2266 C C . ALA A 1 281 ? -19.873 3.974 5.636 1.00 80.50 281 ALA A C 1
ATOM 2268 O O . ALA A 1 281 ? -20.979 3.561 5.276 1.00 80.50 281 ALA A O 1
ATOM 2269 N N . HIS A 1 282 ? -19.410 5.184 5.327 1.00 80.31 282 HIS A N 1
ATOM 2270 C CA . HIS A 1 282 ? -20.071 6.117 4.425 1.00 80.31 282 HIS A CA 1
ATOM 2271 C C . HIS A 1 282 ? -19.669 5.856 2.970 1.00 80.31 282 HIS A C 1
ATOM 2273 O O . HIS A 1 282 ? -20.534 5.550 2.153 1.00 80.31 282 HIS A O 1
ATOM 2279 N N . GLU A 1 283 ? -18.368 5.860 2.678 1.00 75.06 283 GLU A N 1
ATOM 2280 C CA . GLU A 1 283 ? -17.829 5.758 1.313 1.00 75.06 283 GLU A CA 1
ATOM 2281 C C . GLU A 1 283 ? -18.094 4.394 0.660 1.00 75.06 283 GLU A C 1
ATOM 2283 O O . GLU A 1 283 ? -18.192 4.280 -0.558 1.00 75.06 283 GLU A O 1
ATOM 2288 N N . THR A 1 284 ? -18.284 3.337 1.455 1.00 64.44 284 THR A N 1
ATOM 2289 C CA . THR A 1 284 ? -18.629 2.008 0.921 1.00 64.44 284 THR A CA 1
ATOM 2290 C C . THR A 1 284 ? -20.125 1.780 0.677 1.00 64.44 284 THR A C 1
ATOM 2292 O O . THR A 1 284 ? -20.479 0.736 0.132 1.00 64.44 284 THR A O 1
ATOM 2295 N N . ARG A 1 285 ? -21.009 2.745 0.998 1.00 52.47 285 ARG A N 1
ATOM 2296 C CA . ARG A 1 285 ? -22.462 2.644 0.718 1.00 52.47 285 ARG A CA 1
ATOM 2297 C C . ARG A 1 285 ? -22.827 2.819 -0.754 1.00 52.47 285 ARG A C 1
ATOM 2299 O O . ARG A 1 285 ? -23.946 2.464 -1.118 1.00 52.47 285 ARG A O 1
ATOM 2306 N N . GLU A 1 286 ? -21.940 3.385 -1.568 1.00 35.53 286 GLU A N 1
ATOM 2307 C CA . GLU A 1 286 ? -22.251 3.790 -2.947 1.00 35.53 286 GLU A CA 1
ATOM 2308 C C . GLU A 1 286 ? -21.770 2.810 -4.039 1.00 35.53 286 GLU A C 1
ATOM 2310 O O . GLU A 1 286 ? -21.804 3.162 -5.217 1.00 35.53 286 GLU A O 1
ATOM 2315 N N . ILE A 1 287 ? -21.372 1.575 -3.692 1.00 36.66 287 ILE A N 1
ATOM 2316 C CA . ILE A 1 287 ? -20.950 0.543 -4.668 1.00 36.66 287 ILE A CA 1
ATOM 2317 C C . ILE A 1 287 ? -21.985 -0.574 -4.804 1.00 36.66 287 ILE A C 1
ATOM 2319 O O . ILE A 1 287 ? -22.296 -1.221 -3.778 1.00 36.66 287 ILE A O 1
#

Foldseek 3Di:
DDPVVVVVVVVVVVVVVVVVVVVVVVVVVVVVLVVVPPPDPPDSPLVLLVLQEDFAAEDEAPDDDAQCVLVVVVCCVVVVVQRSDDPDDPVVSVVCVVVVHGHGGKYWYWQEHNVLQVLLCVLCPLVQLFKWKWKAFQQQLGTHHTGHHPPLVPPDDDPVPRPCVVVCVVPQWHDDLQKTHGHGTTAFIGDPNDTPDGDDSPPIDRHDGSVVVVVVQVPFDWDDDPPKIWTWDDDLFWIKIWIQAPNITMIMTIGGDPVCSVVDDPVNRVVSRSSSVVSVNVVVPPD

Sequence (287 aa):
MSPKDESVKMIKKTVLIIYAVMAVWILYIAFLYGKKYEGSTYNKRIALREDYIDKGEIRMSGGMVSGCEEAVLSVERSNLSYLLYTPFNEWSLIRNYIFGKKSKGADVVITLDGDYCRAIKERIGDETAFFDILVTDVKSGAIRCYMSGEDSAKLDEGFEESTIYKRHKEISYIADKGEFRPLYIIEEVKYNGRNLFEHQKDDKLDICSEEEAELLKDSLLVDTLGDKKIRYKIYDDGISAYSNIQDRSVAVTIIVHDDKKDDIIESYMQKVAKDVLEVYAHETREI

pLDDT: mean 71.45, std 13.21, range [35.53, 91.31]

Radius of gyration: 27.15 Å; chains: 1; bounding box: 65×41×93 Å

Secondary structure (DSSP, 8-state):
--HHHHHHHHHHHHHHHHHHHHHHHHHHHHHHHHHHTSS-SS-HHHHHHHHHEEPPPEEEET---TT-HHHHHHHHHHTHHHHT--S--HHHHHHHHHTT-PEE--EEEEEEEHHHHHHHHHHHGGGGGGEEEEEEETTT-BEEEEE--TTGGG--S-TTT-HHHHHHHHS-EEEETTEEEE-B-EEEEEETTEEEEE--TT--EE-S-HHHHHHHHTTSEEEEETTEEEEEEEETTEEEEEEEETTEEEEEEEEE-GGGGGG--HHHHHHHHHHHHHHHHHHGGG-